Protein AF-A0A9P0Z5Y9-F1 (afdb_monomer)

Secondary structure (DSSP, 8-state):
---------------------PPPPB-TTSSBPPEEE-TTT--EEEE-TTTTSS----EEEHHHHHHHHHHHHHHHTHHHHHHHHHHHHHHHHHHHHHHHHHHHHHHHHHHHHHHHHHHHHHHHHHHHHHHHHHHHHHHHHHHHHSS---EEEEETTEEEEE-----S---HHHHHHHHHHHHHHHHHHTS--

Structure (mmCIF, N/CA/C/O backbone):
data_AF-A0A9P0Z5Y9-F1
#
_entry.id   AF-A0A9P0Z5Y9-F1
#
loop_
_atom_site.group_PDB
_atom_site.id
_atom_site.type_symbol
_atom_site.label_atom_id
_atom_site.label_alt_id
_atom_site.label_comp_id
_atom_site.label_asym_id
_atom_site.label_entity_id
_atom_site.label_seq_id
_atom_site.pdbx_PDB_ins_code
_atom_site.Cartn_x
_atom_site.Cartn_y
_atom_site.Cartn_z
_atom_site.occupancy
_atom_site.B_iso_or_equiv
_atom_site.auth_seq_id
_atom_site.auth_comp_id
_atom_site.auth_asym_id
_atom_site.auth_atom_id
_atom_site.pdbx_PDB_model_num
ATOM 1 N N . MET A 1 1 ? 62.390 -51.305 -7.734 1.00 47.25 1 MET A N 1
ATOM 2 C CA . MET A 1 1 ? 62.515 -49.879 -8.106 1.00 47.25 1 MET A CA 1
ATOM 3 C C . MET A 1 1 ? 61.133 -49.256 -7.977 1.00 47.25 1 MET A C 1
ATOM 5 O O . MET A 1 1 ? 60.241 -49.659 -8.708 1.00 47.25 1 MET A O 1
ATOM 9 N N . ALA A 1 2 ? 60.925 -48.403 -6.973 1.00 42.00 2 ALA A N 1
ATOM 10 C CA . ALA A 1 2 ? 59.633 -47.781 -6.676 1.00 42.00 2 ALA A CA 1
ATOM 11 C C . ALA A 1 2 ? 59.566 -46.397 -7.338 1.00 42.00 2 ALA A C 1
ATOM 13 O O . ALA A 1 2 ? 60.489 -45.602 -7.178 1.00 42.00 2 ALA A O 1
ATOM 14 N N . VAL A 1 3 ? 58.497 -46.127 -8.089 1.00 55.72 3 VAL A N 1
ATOM 15 C CA . VAL A 1 3 ? 58.281 -44.852 -8.788 1.00 55.72 3 VAL A CA 1
ATOM 16 C C . VAL A 1 3 ? 57.301 -44.023 -7.960 1.00 55.72 3 VAL A C 1
ATOM 18 O O . VAL A 1 3 ? 56.123 -44.360 -7.853 1.00 55.72 3 VAL A O 1
ATOM 21 N N . ALA A 1 4 ? 57.802 -42.966 -7.322 1.00 51.97 4 ALA A N 1
ATOM 22 C CA . ALA A 1 4 ? 56.989 -42.019 -6.571 1.00 51.97 4 ALA A CA 1
ATOM 23 C C . ALA A 1 4 ? 56.162 -41.162 -7.543 1.00 51.97 4 ALA A C 1
ATOM 25 O O . ALA A 1 4 ? 56.708 -40.519 -8.437 1.00 51.97 4 ALA A O 1
ATOM 26 N N . SER A 1 5 ? 54.840 -41.170 -7.374 1.00 58.09 5 SER A N 1
ATOM 27 C CA . SER A 1 5 ? 53.910 -40.339 -8.141 1.00 58.09 5 SER A CA 1
ATOM 28 C C . SER A 1 5 ? 53.699 -39.018 -7.406 1.00 58.09 5 SER A C 1
ATOM 30 O O . SER A 1 5 ? 53.025 -38.971 -6.379 1.00 58.09 5 SER A O 1
ATOM 32 N N . SER A 1 6 ? 54.304 -37.949 -7.917 1.00 57.78 6 SER A N 1
ATOM 33 C CA . SER A 1 6 ? 54.168 -36.590 -7.392 1.00 57.78 6 SER A CA 1
ATOM 34 C C . SER A 1 6 ? 52.796 -36.015 -7.750 1.00 57.78 6 SER A C 1
ATOM 36 O O . SER A 1 6 ? 52.545 -35.635 -8.891 1.00 57.78 6 SER A O 1
ATOM 38 N N . SER A 1 7 ? 51.898 -35.937 -6.772 1.00 56.47 7 SER A N 1
ATOM 39 C CA . SER A 1 7 ? 50.619 -35.233 -6.873 1.00 56.47 7 SER A CA 1
ATOM 40 C C . SER A 1 7 ? 50.837 -33.718 -6.800 1.00 56.47 7 SER A C 1
ATOM 42 O O . SER A 1 7 ? 51.002 -33.154 -5.718 1.00 56.47 7 SER A O 1
ATOM 44 N N . THR A 1 8 ? 50.840 -33.052 -7.954 1.00 55.81 8 THR A N 1
ATOM 45 C CA . THR A 1 8 ? 50.832 -31.590 -8.076 1.00 55.81 8 THR A CA 1
ATOM 46 C C . THR A 1 8 ? 49.444 -31.040 -7.740 1.00 55.81 8 THR A C 1
ATOM 48 O O . THR A 1 8 ? 48.508 -31.063 -8.540 1.00 55.81 8 THR A O 1
ATOM 51 N N . SER A 1 9 ? 49.312 -30.532 -6.517 1.00 54.66 9 SER A N 1
ATOM 52 C CA . SER A 1 9 ? 48.189 -29.729 -6.044 1.00 54.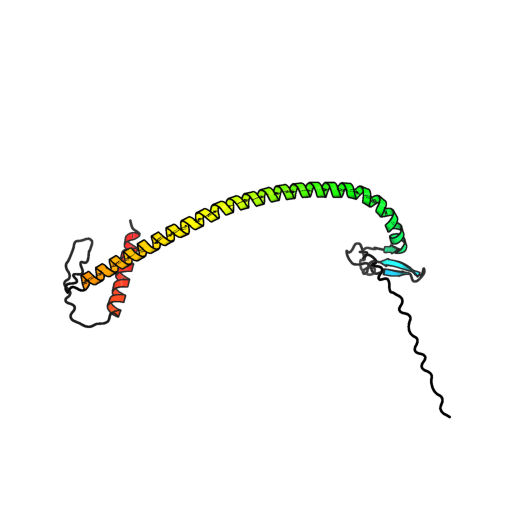66 9 SER A CA 1
ATOM 53 C C . SER A 1 9 ? 48.149 -28.397 -6.798 1.00 54.66 9 SER A C 1
ATOM 55 O O . SER A 1 9 ? 48.864 -27.447 -6.492 1.00 54.66 9 SER A O 1
ATOM 57 N N . SER A 1 10 ? 47.294 -28.318 -7.814 1.00 57.38 10 SER A N 1
ATOM 58 C CA . SER A 1 10 ? 46.979 -27.059 -8.486 1.00 57.38 10 SER A CA 1
ATOM 59 C C . SER A 1 10 ? 46.070 -26.223 -7.583 1.00 57.38 10 SER A C 1
ATOM 61 O O . SER A 1 10 ? 44.848 -26.371 -7.562 1.00 57.38 10 SER A O 1
ATOM 63 N N . THR A 1 11 ? 46.680 -25.325 -6.814 1.00 52.84 11 THR A N 1
ATOM 64 C CA . THR A 1 11 ? 46.017 -24.209 -6.137 1.00 52.84 11 THR A CA 1
ATOM 65 C C . THR A 1 11 ? 45.356 -23.327 -7.196 1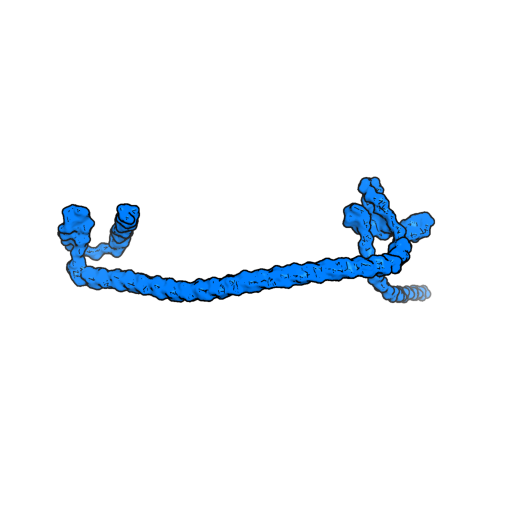.00 52.84 11 THR A C 1
ATOM 67 O O . THR A 1 11 ? 45.976 -22.455 -7.804 1.00 52.84 11 THR A O 1
ATOM 70 N N . ARG A 1 12 ? 44.072 -23.591 -7.469 1.00 56.59 12 ARG A N 1
ATOM 71 C CA . ARG A 1 12 ? 43.207 -22.720 -8.271 1.00 56.59 12 ARG A CA 1
ATOM 72 C C . ARG A 1 12 ? 43.138 -21.365 -7.577 1.00 56.59 12 ARG A C 1
ATOM 74 O O . ARG A 1 12 ? 42.399 -21.195 -6.614 1.00 56.59 12 ARG A O 1
ATOM 81 N N . SER A 1 13 ? 43.935 -20.431 -8.088 1.00 58.84 13 SER A N 1
ATOM 82 C CA . SER A 1 13 ? 43.851 -19.002 -7.813 1.00 58.84 13 SER A CA 1
ATOM 83 C C . SER A 1 13 ? 42.382 -18.579 -7.822 1.00 58.84 13 SER A C 1
ATOM 85 O O . SER A 1 13 ? 41.698 -18.676 -8.848 1.00 58.84 13 SER A O 1
ATOM 87 N N . GLY A 1 14 ? 41.887 -18.211 -6.639 1.00 50.56 14 GLY A N 1
ATOM 88 C CA . GLY A 1 14 ? 40.553 -17.678 -6.437 1.00 50.56 14 GLY A CA 1
ATOM 89 C C . GLY A 1 14 ? 40.443 -16.383 -7.218 1.00 50.56 14 GLY A C 1
ATOM 90 O O . GLY A 1 14 ? 40.904 -15.337 -6.773 1.00 50.56 14 GLY A O 1
ATOM 91 N N . ARG A 1 15 ? 39.851 -16.461 -8.412 1.00 58.94 15 ARG A N 1
ATOM 92 C CA . ARG A 1 15 ? 39.361 -15.273 -9.097 1.00 58.94 15 ARG A CA 1
ATOM 93 C C . ARG A 1 15 ? 38.337 -14.653 -8.160 1.00 58.94 15 ARG A C 1
ATOM 95 O O . ARG A 1 15 ? 37.303 -15.269 -7.915 1.00 58.94 15 ARG A O 1
ATOM 102 N N . ASN A 1 16 ? 38.659 -13.480 -7.622 1.00 46.34 16 ASN A N 1
ATOM 103 C CA . ASN A 1 16 ? 37.693 -12.590 -6.998 1.00 46.34 16 ASN A CA 1
ATOM 104 C C . ASN A 1 16 ? 36.537 -12.432 -7.987 1.00 46.34 16 ASN A C 1
ATOM 106 O O . ASN A 1 16 ? 36.671 -11.760 -9.008 1.00 46.34 16 ASN A O 1
ATOM 110 N N . PHE A 1 17 ? 35.449 -13.157 -7.740 1.00 55.34 17 PHE A N 1
ATOM 111 C CA . PHE A 1 17 ? 34.229 -13.052 -8.515 1.00 55.34 17 PHE A CA 1
ATOM 112 C C . PHE A 1 17 ? 33.575 -11.769 -8.019 1.00 55.34 17 PHE A C 1
ATOM 114 O O . PHE A 1 17 ? 32.833 -11.784 -7.038 1.00 55.34 17 PHE A O 1
ATOM 121 N N . THR A 1 18 ? 33.953 -10.640 -8.619 1.00 51.22 18 THR A N 1
ATOM 122 C CA . THR A 1 18 ? 33.192 -9.403 -8.481 1.00 51.22 18 THR A CA 1
ATOM 123 C C . THR A 1 18 ? 31.778 -9.763 -8.903 1.00 51.22 18 THR A C 1
ATOM 125 O O . THR A 1 18 ? 31.536 -10.173 -10.037 1.00 51.22 18 THR A O 1
ATOM 128 N N . LEU A 1 19 ? 30.878 -9.799 -7.927 1.00 53.78 19 LEU A N 1
ATOM 129 C CA . LEU A 1 19 ? 29.502 -10.224 -8.110 1.00 53.78 19 LEU A CA 1
ATOM 130 C C . LEU A 1 19 ? 28.781 -9.034 -8.739 1.00 53.78 19 LEU A C 1
ATOM 132 O O . LEU A 1 19 ? 28.053 -8.312 -8.064 1.00 53.78 19 LEU A O 1
ATOM 136 N N . ASP A 1 20 ? 29.093 -8.781 -10.010 1.00 59.78 20 ASP A N 1
ATOM 137 C CA . ASP A 1 20 ? 28.487 -7.721 -10.798 1.00 59.78 20 ASP A CA 1
ATOM 138 C C . ASP A 1 20 ? 26.996 -8.033 -10.869 1.00 59.78 20 ASP A C 1
ATOM 140 O O . ASP A 1 20 ? 26.549 -8.997 -11.498 1.00 59.78 20 ASP A O 1
ATOM 144 N N . TYR A 1 21 ? 26.230 -7.272 -10.095 1.00 70.38 21 TYR A N 1
ATOM 145 C CA . TYR A 1 21 ? 24.793 -7.422 -10.007 1.00 70.38 21 TYR A CA 1
ATOM 146 C C . TYR A 1 21 ? 24.191 -6.949 -11.329 1.00 70.38 21 TYR A C 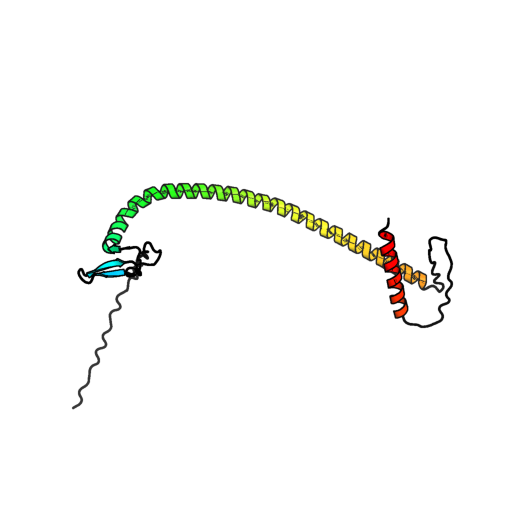1
ATOM 148 O O . TYR A 1 21 ? 23.910 -5.768 -11.517 1.00 70.38 21 TYR A O 1
ATOM 156 N N . GLU A 1 22 ? 24.027 -7.876 -12.271 1.00 75.38 22 GLU A N 1
ATOM 157 C CA . GLU A 1 22 ? 23.367 -7.581 -13.535 1.00 75.38 22 GLU A CA 1
ATOM 158 C C . GLU A 1 22 ? 21.849 -7.476 -13.286 1.00 75.38 22 GLU A C 1
ATOM 160 O O . GLU A 1 22 ? 21.230 -8.432 -12.790 1.00 75.38 22 GLU A O 1
ATOM 165 N N . PRO A 1 23 ? 21.227 -6.314 -13.560 1.00 81.62 23 PRO A N 1
ATOM 166 C CA . PRO A 1 23 ? 19.829 -6.084 -13.230 1.00 81.62 23 PRO A CA 1
ATOM 167 C C . PRO A 1 23 ? 18.922 -7.076 -13.980 1.00 81.62 23 PRO A C 1
ATOM 169 O O . PRO A 1 23 ? 19.139 -7.363 -15.159 1.00 81.62 23 PRO A O 1
ATOM 172 N N . PRO A 1 24 ? 17.881 -7.626 -13.327 1.00 89.62 24 PRO A N 1
ATOM 173 C CA . PRO A 1 24 ? 17.010 -8.609 -13.957 1.00 89.62 24 PRO A CA 1
ATOM 174 C C . PRO A 1 24 ? 16.194 -7.980 -15.095 1.00 89.62 24 PRO A C 1
ATOM 176 O O . PRO A 1 24 ? 15.362 -7.105 -14.867 1.00 89.62 24 PRO A O 1
ATOM 179 N N . VAL A 1 25 ? 16.388 -8.480 -16.316 1.00 93.19 25 VAL A N 1
ATOM 180 C CA . VAL A 1 25 ? 15.600 -8.099 -17.497 1.00 93.19 25 VAL A CA 1
ATOM 181 C C . VAL A 1 25 ? 14.344 -8.972 -17.595 1.00 93.19 25 VAL A C 1
ATOM 183 O O . VAL A 1 25 ? 14.408 -10.200 -17.468 1.00 93.19 25 VAL A O 1
ATOM 186 N N . TYR A 1 26 ? 13.189 -8.354 -17.843 1.00 95.50 26 TYR A N 1
ATOM 187 C CA . TYR A 1 26 ? 11.896 -9.033 -17.973 1.00 95.50 26 TYR A CA 1
ATOM 188 C C . TYR A 1 26 ? 11.366 -8.931 -19.407 1.00 95.50 26 TYR A C 1
ATOM 190 O O . TYR A 1 26 ? 11.507 -7.904 -20.066 1.00 95.50 26 TYR A O 1
ATOM 198 N N . CYS A 1 27 ? 10.744 -10.006 -19.895 1.00 96.25 27 CYS A N 1
ATOM 199 C CA . CYS A 1 27 ? 10.055 -10.007 -21.189 1.00 96.25 27 CYS A CA 1
ATOM 200 C C . CYS A 1 27 ? 8.631 -9.430 -21.078 1.00 96.25 27 CYS A C 1
ATOM 202 O O . CYS A 1 27 ? 8.105 -9.280 -19.977 1.00 96.25 27 CYS A O 1
ATOM 204 N N . PHE A 1 28 ? 7.943 -9.219 -22.208 1.00 94.19 28 PHE A N 1
ATOM 205 C CA . PHE A 1 28 ? 6.554 -8.720 -22.220 1.00 94.19 28 PHE A CA 1
ATOM 206 C C . PHE A 1 28 ? 5.529 -9.658 -21.553 1.00 94.19 28 PHE A C 1
ATOM 208 O O . PHE A 1 28 ? 4.416 -9.243 -21.262 1.00 94.19 28 PHE A O 1
ATOM 215 N N . CYS A 1 29 ? 5.888 -10.916 -21.271 1.00 95.38 29 CYS A N 1
ATOM 216 C CA . CYS A 1 29 ? 5.049 -11.814 -20.469 1.00 95.38 29 CYS A CA 1
ATOM 217 C C . CYS A 1 29 ? 5.168 -11.570 -18.950 1.00 95.38 29 CYS A C 1
ATOM 219 O O . CYS A 1 29 ? 4.578 -12.330 -18.185 1.00 95.38 29 CYS A O 1
ATOM 221 N N . GLY A 1 30 ? 6.006 -10.626 -18.501 1.00 94.44 30 GLY A N 1
ATOM 222 C CA . GLY A 1 30 ? 6.318 -10.405 -17.082 1.00 94.44 30 GLY A CA 1
ATOM 223 C C . GLY A 1 30 ? 7.257 -11.451 -16.465 1.00 94.44 30 GLY A C 1
ATOM 224 O O . GLY A 1 30 ? 7.504 -11.441 -15.264 1.00 94.44 30 GLY A O 1
ATOM 225 N N . LEU A 1 31 ? 7.800 -12.373 -17.267 1.00 94.81 31 LEU A N 1
ATOM 226 C CA . LEU A 1 31 ? 8.749 -13.392 -16.810 1.00 94.81 31 LEU A CA 1
ATOM 227 C C . LEU A 1 31 ? 10.192 -12.911 -16.996 1.00 94.81 31 LEU A C 1
ATOM 229 O O . LEU A 1 31 ? 10.498 -12.255 -17.995 1.00 94.81 31 LEU A O 1
ATOM 233 N N . LYS A 1 32 ? 11.090 -13.300 -16.079 1.00 95.94 32 LYS A N 1
ATOM 234 C CA . LYS A 1 32 ? 12.530 -13.027 -16.201 1.00 95.94 32 LYS A CA 1
ATOM 235 C C . LYS A 1 32 ? 13.071 -13.652 -17.491 1.00 95.94 32 LYS A C 1
ATOM 237 O O . LYS A 1 32 ? 12.896 -14.853 -17.721 1.00 95.94 32 LYS A O 1
ATOM 242 N N . ALA A 1 33 ? 13.709 -12.837 -18.324 1.00 96.94 33 ALA A N 1
ATOM 243 C CA . ALA A 1 33 ? 14.330 -13.280 -19.562 1.00 96.94 33 ALA A CA 1
ATOM 244 C C . ALA A 1 33 ? 15.710 -13.888 -19.243 1.00 96.94 33 ALA A C 1
ATOM 246 O O . ALA A 1 33 ? 16.559 -13.189 -18.687 1.00 96.94 33 ALA A O 1
ATOM 247 N N . PRO A 1 34 ? 15.961 -15.181 -19.524 1.00 94.75 34 PRO A N 1
ATOM 248 C CA . PRO A 1 34 ? 17.295 -15.751 -19.374 1.00 94.75 34 PRO A CA 1
ATOM 249 C C . PRO A 1 34 ? 18.286 -15.129 -20.365 1.00 94.75 34 PRO A C 1
ATOM 251 O O . PRO A 1 34 ? 17.939 -14.866 -21.518 1.00 94.75 34 PRO A O 1
ATOM 254 N N . LEU A 1 35 ? 19.530 -14.964 -19.913 1.00 94.88 35 LEU A N 1
ATOM 255 C CA . LEU A 1 35 ? 20.668 -14.633 -20.764 1.00 94.88 35 LEU A CA 1
ATOM 256 C C . LEU A 1 35 ? 21.085 -15.888 -21.541 1.00 94.88 35 LEU A C 1
ATOM 258 O O . LEU A 1 35 ? 21.375 -16.934 -20.959 1.00 94.88 35 LEU A O 1
ATOM 262 N N . CYS A 1 36 ? 21.077 -15.802 -22.861 1.00 94.56 36 CYS A N 1
ATOM 263 C CA . CYS A 1 36 ? 21.443 -16.866 -23.786 1.00 94.56 36 CYS A CA 1
ATOM 264 C C . CYS A 1 36 ? 22.617 -16.417 -24.660 1.00 94.56 36 CYS A C 1
ATOM 266 O O . CYS A 1 36 ? 22.835 -15.226 -24.859 1.00 94.56 36 CYS A O 1
ATOM 268 N N . ILE A 1 37 ? 23.377 -17.375 -25.190 1.00 95.88 37 ILE A N 1
ATOM 269 C CA . ILE A 1 37 ? 24.510 -17.115 -26.085 1.00 95.88 37 ILE A CA 1
ATOM 270 C C . ILE A 1 37 ? 24.149 -17.638 -27.475 1.00 95.88 37 ILE A C 1
ATOM 272 O O . ILE A 1 37 ? 23.737 -18.793 -27.624 1.00 95.88 37 ILE A O 1
ATOM 276 N N . SER A 1 38 ? 24.273 -16.786 -28.491 1.00 95.69 38 SER A N 1
ATOM 277 C CA . SER A 1 38 ? 24.038 -17.156 -29.888 1.00 95.69 38 SER A CA 1
ATOM 278 C C . SER A 1 38 ? 25.072 -18.181 -30.348 1.00 95.69 38 SER A C 1
ATOM 280 O O . SER A 1 38 ? 26.271 -17.981 -30.175 1.00 95.69 38 SER A O 1
ATOM 282 N N . ARG A 1 39 ? 24.619 -19.269 -30.984 1.00 95.56 39 ARG A N 1
ATOM 283 C CA . ARG A 1 39 ? 25.524 -20.302 -31.520 1.00 95.56 39 ARG A CA 1
ATOM 284 C C . ARG A 1 39 ? 26.355 -19.816 -32.706 1.00 95.56 39 ARG A C 1
ATOM 286 O O . ARG A 1 39 ? 27.435 -20.346 -32.919 1.00 95.56 39 ARG A O 1
ATOM 293 N N . GLN A 1 40 ? 25.837 -18.866 -33.485 1.00 95.69 40 GLN A N 1
ATOM 294 C CA . GLN A 1 40 ? 26.504 -18.392 -34.701 1.00 95.69 40 GLN A CA 1
ATOM 295 C C . GLN A 1 40 ? 27.486 -17.257 -34.413 1.00 95.69 40 GLN A C 1
ATOM 297 O O . GLN A 1 40 ? 28.583 -17.255 -34.954 1.00 95.69 40 GLN A O 1
ATOM 302 N N . SER A 1 41 ? 27.100 -16.305 -33.559 1.00 95.31 41 SER A N 1
ATOM 303 C CA . SER A 1 41 ? 27.904 -15.105 -33.300 1.00 95.31 41 SER A CA 1
ATOM 304 C C . SER A 1 41 ? 28.655 -15.131 -31.969 1.00 95.31 41 SER A C 1
ATOM 306 O O . SER A 1 41 ? 29.528 -14.301 -31.754 1.00 95.31 41 SER A O 1
ATOM 308 N N . GLY A 1 42 ? 28.300 -16.027 -31.039 1.00 95.94 42 GLY A N 1
ATOM 309 C CA . GLY A 1 42 ? 28.816 -15.998 -29.665 1.00 95.94 42 GLY A CA 1
ATOM 310 C C . GLY A 1 42 ? 28.312 -14.813 -28.829 1.00 95.94 42 GLY A C 1
ATOM 311 O O . GLY A 1 42 ? 28.647 -14.706 -27.652 1.00 95.94 42 GLY A O 1
ATOM 312 N N . SER A 1 43 ? 27.487 -13.935 -29.403 1.00 95.75 43 SER A N 1
ATOM 313 C CA . SER A 1 43 ? 26.941 -12.759 -28.723 1.00 95.75 43 SER A CA 1
ATOM 314 C C . SER A 1 43 ? 25.873 -13.157 -27.705 1.00 95.75 43 SER A C 1
ATOM 316 O O . SER A 1 43 ? 25.092 -14.093 -27.927 1.00 95.75 43 SER A O 1
ATOM 318 N N . LYS A 1 44 ? 25.821 -12.428 -26.590 1.00 95.62 44 LYS A N 1
ATOM 319 C CA . LYS A 1 44 ? 24.848 -12.644 -25.517 1.00 95.62 44 LYS A CA 1
ATOM 320 C C . LYS A 1 44 ? 23.540 -11.903 -25.817 1.00 95.62 44 LYS A C 1
ATOM 322 O O . LYS A 1 44 ? 23.551 -10.757 -26.260 1.00 95.62 44 LYS A O 1
ATOM 327 N N . PHE A 1 45 ? 22.402 -12.537 -25.557 1.00 96.25 45 PHE A N 1
ATOM 328 C CA . PHE A 1 45 ? 21.078 -11.944 -25.747 1.00 96.25 45 PHE A CA 1
ATOM 329 C C . PHE A 1 45 ? 20.087 -12.404 -24.676 1.00 96.25 45 PHE A C 1
ATOM 331 O O . PHE A 1 45 ? 20.200 -13.498 -24.128 1.00 96.25 45 PHE A O 1
ATOM 338 N N . TYR A 1 46 ? 19.081 -11.581 -24.411 1.00 96.38 46 TYR A N 1
ATOM 339 C CA . TYR A 1 46 ? 17.941 -11.888 -23.559 1.00 96.38 46 TYR A CA 1
ATOM 340 C C . TYR A 1 46 ? 16.769 -12.347 -24.423 1.00 96.38 46 TYR A C 1
ATOM 342 O O . TYR A 1 46 ? 16.357 -11.640 -25.345 1.00 96.38 46 TYR A O 1
ATOM 350 N N . GLY A 1 47 ? 16.220 -13.529 -24.132 1.00 96.12 47 GLY A N 1
ATOM 351 C CA . GLY A 1 47 ? 15.098 -14.101 -24.883 1.00 96.12 47 GLY A CA 1
ATOM 352 C C . GLY A 1 47 ? 13.946 -14.542 -23.985 1.00 96.12 47 GLY A C 1
ATOM 353 O O . GLY A 1 47 ? 14.150 -14.946 -22.842 1.00 96.12 47 GLY A O 1
ATOM 354 N N . CYS A 1 48 ? 12.710 -14.494 -24.487 1.00 97.12 48 CYS A N 1
ATOM 355 C CA . CYS A 1 48 ? 11.560 -15.016 -23.743 1.00 97.12 48 CYS A CA 1
ATOM 356 C C . CYS A 1 48 ? 11.668 -16.539 -23.516 1.00 97.12 48 CYS A C 1
ATOM 358 O O . CYS A 1 48 ? 11.845 -17.312 -24.459 1.00 97.12 48 CYS A O 1
ATOM 360 N N . LYS A 1 49 ? 11.443 -17.003 -22.276 1.00 95.00 49 LYS A N 1
ATOM 361 C CA . LYS A 1 49 ? 11.425 -18.443 -21.937 1.00 95.00 49 LYS A CA 1
ATOM 362 C C . LYS A 1 49 ? 10.368 -19.237 -22.726 1.00 95.00 49 LYS A C 1
ATOM 364 O O . LYS A 1 49 ? 10.569 -20.417 -22.993 1.00 95.00 49 LYS A O 1
ATOM 369 N N . LYS A 1 50 ? 9.255 -18.600 -23.111 1.00 95.31 50 LYS A N 1
ATOM 370 C CA . LYS A 1 50 ? 8.132 -19.220 -23.841 1.00 95.31 50 LYS A CA 1
ATOM 371 C C . LYS A 1 50 ? 8.229 -19.086 -25.370 1.00 95.31 50 LYS A C 1
ATOM 373 O O . LYS A 1 50 ? 7.217 -19.201 -26.045 1.00 95.31 50 LYS A O 1
ATOM 378 N N . TRP A 1 51 ? 9.412 -18.868 -25.949 1.00 93.00 51 TRP A N 1
ATOM 379 C CA . TRP A 1 51 ? 9.552 -18.601 -27.392 1.00 93.00 51 TRP A CA 1
ATOM 380 C C . TRP A 1 51 ? 8.959 -19.677 -28.328 1.00 93.00 51 TRP A C 1
ATOM 382 O O . TRP A 1 51 ? 8.557 -19.342 -29.435 1.00 93.00 51 TRP A O 1
ATOM 392 N N . LYS A 1 52 ? 8.868 -20.947 -27.897 1.00 92.00 52 LYS A N 1
ATOM 393 C CA . LYS A 1 52 ? 8.358 -22.060 -28.726 1.00 92.00 52 LYS A CA 1
ATOM 394 C C . LYS A 1 52 ? 6.832 -22.146 -28.831 1.00 92.00 52 LYS A C 1
ATOM 396 O O . LYS A 1 52 ? 6.334 -22.670 -29.816 1.00 92.00 52 LYS A O 1
ATOM 401 N N . VAL A 1 53 ? 6.100 -21.711 -27.804 1.00 89.44 53 VAL A N 1
ATOM 402 C CA . VAL A 1 53 ? 4.645 -21.920 -27.694 1.00 89.44 53 VAL A CA 1
ATOM 403 C C . VAL A 1 53 ? 4.019 -20.610 -27.225 1.00 89.44 53 VAL A C 1
ATOM 405 O O . VAL A 1 53 ? 4.016 -20.322 -26.030 1.00 89.44 53 VAL A O 1
ATOM 408 N N . HIS A 1 54 ? 3.547 -19.795 -28.175 1.00 90.50 54 HIS A N 1
ATOM 409 C CA . HIS A 1 54 ? 2.958 -18.468 -27.930 1.00 90.50 54 HIS A CA 1
ATOM 410 C C . HIS A 1 54 ? 3.840 -17.513 -27.102 1.00 90.50 54 HIS A C 1
ATOM 412 O O . HIS A 1 54 ? 3.376 -16.841 -26.180 1.00 90.50 54 HIS A O 1
ATOM 418 N N . GLY A 1 55 ? 5.138 -17.451 -27.403 1.00 90.50 55 GLY A N 1
ATOM 419 C CA . GLY A 1 55 ? 6.022 -16.468 -26.779 1.00 90.50 55 GLY A CA 1
ATOM 420 C C . GLY A 1 55 ? 5.669 -15.040 -27.198 1.00 90.50 55 GLY A C 1
ATOM 421 O O . GLY A 1 55 ? 5.206 -14.812 -28.309 1.00 90.50 55 GLY A O 1
ATOM 422 N N . CYS A 1 56 ? 5.960 -14.056 -26.347 1.00 94.94 56 CYS A N 1
ATOM 423 C CA . CYS A 1 56 ? 5.751 -12.637 -26.669 1.00 94.94 56 CYS A CA 1
ATOM 424 C C . CYS A 1 56 ? 6.745 -12.052 -27.690 1.00 94.94 56 CYS A C 1
ATOM 426 O O . CYS A 1 56 ? 6.802 -10.839 -27.854 1.00 94.94 56 CYS A O 1
ATOM 428 N N . GLY A 1 57 ? 7.594 -12.878 -28.310 1.00 94.88 57 GLY A N 1
ATOM 429 C CA . GLY A 1 57 ? 8.606 -12.423 -29.269 1.00 94.88 57 GLY A CA 1
ATOM 430 C C . GLY A 1 57 ? 9.720 -11.548 -28.682 1.00 94.88 57 GLY A C 1
ATOM 431 O O . GLY A 1 57 ? 10.520 -11.014 -29.439 1.00 94.88 57 GLY A O 1
ATOM 432 N N . TYR A 1 58 ? 9.802 -11.393 -27.355 1.00 95.88 58 TYR A N 1
ATOM 433 C CA . TYR A 1 58 ? 10.827 -10.556 -26.731 1.00 95.88 58 TYR A CA 1
ATOM 434 C C . TYR A 1 58 ? 12.239 -11.084 -27.011 1.00 95.88 58 TYR A C 1
ATOM 436 O O . TYR A 1 58 ? 12.568 -12.224 -26.652 1.00 95.88 58 TYR A O 1
ATOM 444 N N . PHE A 1 59 ? 13.060 -10.214 -27.596 1.00 95.69 59 PHE A N 1
ATOM 445 C CA . PHE A 1 59 ? 14.461 -10.438 -27.915 1.00 95.69 59 PHE A CA 1
ATOM 446 C C . PHE A 1 59 ? 15.231 -9.119 -27.780 1.00 95.69 59 PHE A C 1
ATOM 448 O O . PHE A 1 59 ? 14.827 -8.106 -28.352 1.00 95.69 59 PHE A O 1
ATOM 455 N N . ALA A 1 60 ? 16.340 -9.129 -27.041 1.00 94.50 60 ALA A N 1
ATOM 456 C CA . ALA A 1 60 ? 17.224 -7.975 -26.911 1.00 94.50 60 ALA A CA 1
ATOM 457 C C . ALA A 1 60 ? 18.689 -8.410 -26.779 1.00 94.50 60 ALA A C 1
ATOM 459 O O . ALA A 1 60 ? 19.003 -9.312 -26.006 1.00 94.50 60 ALA A O 1
ATOM 460 N N . TRP A 1 61 ? 19.598 -7.759 -27.503 1.00 95.56 61 TRP A N 1
ATOM 461 C CA . TRP A 1 61 ? 21.038 -8.002 -27.377 1.00 95.56 61 TRP A CA 1
ATOM 462 C C . TRP A 1 61 ? 21.569 -7.442 -26.053 1.00 95.56 61 TRP A C 1
ATOM 464 O O . TRP A 1 61 ? 21.235 -6.309 -25.701 1.00 95.56 61 TRP A O 1
ATOM 474 N N . ALA A 1 62 ? 22.405 -8.201 -25.338 1.00 92.75 62 ALA A N 1
ATOM 475 C CA . ALA A 1 62 ? 22.967 -7.758 -24.058 1.00 92.75 62 ALA A CA 1
ATOM 476 C C . ALA A 1 62 ? 23.826 -6.490 -24.231 1.00 92.75 62 ALA A C 1
ATOM 478 O O . ALA A 1 62 ? 23.651 -5.522 -23.496 1.00 92.75 62 ALA A O 1
ATOM 479 N N . ASP A 1 63 ? 24.625 -6.437 -25.298 1.00 90.69 63 ASP A N 1
ATOM 480 C CA . ASP A 1 63 ? 25.527 -5.318 -25.618 1.00 90.69 63 ASP A CA 1
ATOM 481 C C . ASP A 1 63 ? 24.770 -3.989 -25.865 1.00 90.69 63 ASP A C 1
ATOM 483 O O . ASP A 1 63 ? 25.270 -2.888 -25.619 1.00 90.69 63 ASP A O 1
ATOM 487 N N . SER A 1 64 ? 23.512 -4.075 -26.316 1.00 82.50 64 SER A N 1
ATOM 488 C CA . SER A 1 64 ? 22.656 -2.898 -26.527 1.00 82.50 64 SER A CA 1
ATOM 489 C C . SER A 1 64 ? 22.130 -2.288 -25.223 1.00 82.50 64 SER A C 1
ATOM 491 O O . SER A 1 64 ? 21.730 -1.126 -25.202 1.00 82.50 64 SER A O 1
ATOM 493 N N . MET A 1 65 ? 22.117 -3.059 -24.132 1.00 77.69 65 MET A N 1
ATOM 494 C CA . MET A 1 65 ? 21.658 -2.584 -22.825 1.00 77.69 65 MET A CA 1
ATOM 495 C C . MET A 1 65 ? 22.762 -1.828 -22.088 1.00 77.69 65 MET A C 1
ATOM 497 O O . MET A 1 65 ? 22.482 -0.813 -21.455 1.00 77.69 65 MET A O 1
ATOM 501 N N . GLU A 1 66 ? 24.013 -2.261 -22.236 1.00 76.25 66 GLU A N 1
ATOM 502 C CA . GLU A 1 66 ? 25.172 -1.603 -21.626 1.00 76.25 66 GLU A CA 1
ATOM 503 C C . GLU A 1 66 ? 25.399 -0.201 -22.217 1.00 76.25 66 GLU A C 1
ATOM 505 O O . GLU A 1 66 ? 25.603 0.773 -21.495 1.00 76.25 66 GLU A O 1
ATOM 510 N N . SER A 1 67 ? 25.213 -0.063 -23.531 1.00 68.50 67 SER A N 1
ATOM 511 C CA . SER A 1 67 ? 25.283 1.225 -24.235 1.00 68.50 67 SER A CA 1
ATOM 512 C C . SER A 1 67 ? 24.092 2.152 -23.939 1.00 68.50 67 SER A C 1
ATOM 514 O O . SER A 1 67 ? 24.259 3.370 -23.852 1.00 68.50 67 SER A O 1
ATOM 516 N N . ARG A 1 68 ? 22.889 1.604 -23.714 1.00 61.84 68 ARG A N 1
ATOM 517 C CA . ARG A 1 68 ? 21.706 2.391 -23.305 1.00 61.84 68 ARG A CA 1
ATOM 518 C C . ARG A 1 68 ? 21.758 2.859 -21.854 1.00 61.84 68 ARG A C 1
ATOM 520 O O . ARG A 1 68 ? 21.141 3.876 -21.543 1.00 61.84 68 ARG A O 1
ATOM 527 N N . GLY A 1 69 ? 22.489 2.162 -20.984 1.00 59.69 69 GLY A N 1
ATOM 528 C CA . GLY A 1 69 ? 22.657 2.552 -19.583 1.00 59.69 69 GLY A CA 1
ATOM 529 C C . GLY A 1 69 ? 23.266 3.946 -19.424 1.00 59.69 69 GLY A C 1
ATOM 530 O O . GLY A 1 69 ? 22.856 4.689 -18.542 1.00 59.69 69 GLY A O 1
ATOM 531 N N . VAL A 1 70 ? 24.167 4.348 -20.323 1.00 59.69 70 VAL A N 1
ATOM 532 C CA . VAL A 1 70 ? 24.817 5.668 -20.262 1.00 59.69 70 VAL A CA 1
ATOM 533 C C . VAL A 1 70 ? 23.960 6.762 -20.914 1.00 59.69 70 VAL A C 1
ATOM 535 O O . VAL A 1 70 ? 23.902 7.879 -20.411 1.00 59.69 70 VAL A O 1
ATOM 538 N N . ALA A 1 71 ? 23.232 6.445 -21.990 1.00 57.62 71 ALA A N 1
ATOM 539 C CA . ALA A 1 71 ? 22.378 7.415 -22.682 1.00 57.62 71 ALA A CA 1
ATOM 540 C C . ALA A 1 71 ? 21.061 7.717 -21.936 1.00 57.62 71 ALA A C 1
ATOM 542 O O . ALA A 1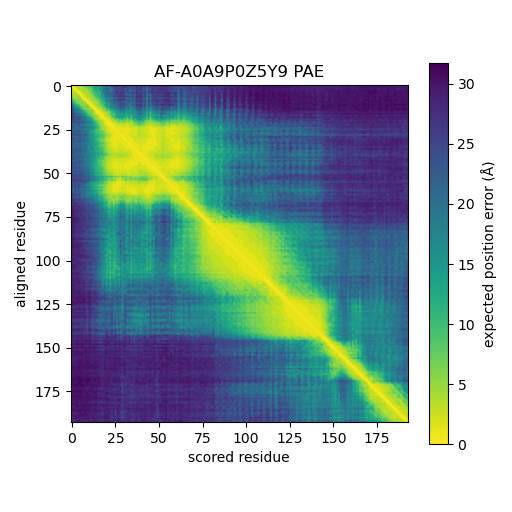 71 ? 20.567 8.842 -21.988 1.00 57.62 71 ALA A O 1
ATOM 543 N N . ASN A 1 72 ? 20.502 6.749 -21.202 1.00 55.75 72 ASN A N 1
ATOM 544 C CA . ASN A 1 72 ? 19.248 6.943 -20.465 1.00 55.75 72 ASN A CA 1
ATOM 545 C C . ASN A 1 72 ? 19.412 7.736 -19.158 1.00 55.75 72 ASN A C 1
ATOM 547 O O . ASN A 1 72 ? 18.434 8.308 -18.685 1.00 55.75 72 ASN A O 1
ATOM 551 N N . VAL A 1 73 ? 20.620 7.826 -18.586 1.00 59.22 73 VAL A N 1
ATOM 552 C CA . VAL A 1 73 ? 20.862 8.635 -17.374 1.00 59.22 73 VAL A CA 1
ATOM 553 C C . VAL A 1 73 ? 20.666 10.128 -17.653 1.00 59.22 73 VAL A C 1
ATOM 555 O O . VAL A 1 73 ? 20.157 10.842 -16.795 1.00 59.22 73 VAL A O 1
ATOM 558 N N . ALA A 1 74 ? 20.969 10.593 -18.868 1.00 58.53 74 ALA A N 1
ATOM 559 C CA . ALA A 1 74 ? 20.703 11.977 -19.258 1.00 58.53 74 ALA A CA 1
ATOM 560 C C . ALA A 1 74 ? 19.194 12.273 -19.380 1.00 58.53 74 ALA A C 1
ATOM 562 O O . ALA A 1 74 ? 18.747 13.330 -18.950 1.00 58.53 74 ALA A O 1
ATOM 563 N N . GLY A 1 75 ? 18.395 11.324 -19.888 1.00 56.22 75 GLY A N 1
ATOM 564 C CA . GLY A 1 75 ? 16.938 11.484 -20.024 1.00 56.22 75 GLY A CA 1
ATOM 565 C C . GLY A 1 75 ? 16.144 11.261 -18.729 1.00 56.22 75 GLY A C 1
ATOM 566 O O . GLY A 1 75 ? 15.033 11.760 -18.587 1.00 56.22 75 GLY A O 1
ATOM 567 N N . MET A 1 76 ? 16.697 10.537 -17.751 1.00 61.28 76 MET A N 1
ATOM 568 C CA . MET A 1 76 ? 16.061 10.373 -16.435 1.00 61.28 76 MET A CA 1
ATOM 569 C C . MET A 1 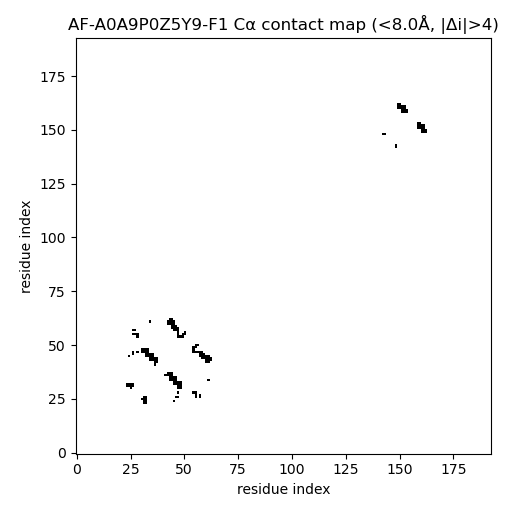76 ? 16.131 11.637 -15.570 1.00 61.28 76 MET A C 1
ATOM 571 O O . MET A 1 76 ? 15.381 11.731 -14.601 1.00 61.28 76 MET A O 1
ATOM 575 N N . ASN A 1 77 ? 16.989 12.600 -15.919 1.00 62.34 77 ASN A N 1
ATOM 576 C CA . ASN A 1 77 ? 17.137 13.836 -15.157 1.00 62.34 77 ASN A CA 1
ATOM 577 C C . ASN A 1 77 ? 15.949 14.793 -15.369 1.00 62.34 77 ASN A C 1
ATOM 579 O O . ASN A 1 77 ? 15.517 15.430 -14.420 1.00 62.34 77 ASN A O 1
ATOM 583 N N . GLU A 1 78 ? 15.344 14.817 -16.563 1.00 67.00 78 GLU A N 1
ATOM 584 C CA . GLU A 1 78 ? 14.138 15.627 -16.830 1.00 67.00 78 GLU A CA 1
ATOM 585 C C . GLU A 1 78 ? 12.903 15.074 -16.096 1.00 67.00 78 GLU A C 1
ATOM 587 O O . GLU A 1 78 ? 12.071 15.823 -15.595 1.00 67.00 78 GLU A O 1
ATOM 592 N N . ASN A 1 79 ? 12.825 13.751 -15.926 1.00 77.50 79 ASN A N 1
ATOM 593 C CA . ASN A 1 79 ? 11.745 13.112 -15.167 1.00 77.50 79 ASN A CA 1
ATOM 594 C C . ASN A 1 79 ? 11.920 13.235 -13.642 1.00 77.50 79 ASN A C 1
ATOM 596 O O . ASN A 1 79 ? 10.984 12.946 -12.892 1.00 77.50 79 ASN A O 1
ATOM 600 N N . ALA A 1 80 ? 13.112 13.610 -13.165 1.00 81.50 80 ALA A N 1
ATOM 601 C CA . ALA A 1 80 ? 13.371 13.778 -11.739 1.00 81.50 80 ALA A CA 1
ATOM 602 C C . ALA A 1 80 ? 12.649 15.014 -11.184 1.00 81.50 80 ALA A C 1
ATOM 604 O O . ALA A 1 80 ? 12.126 14.956 -10.069 1.00 81.50 80 ALA A O 1
ATOM 605 N N . ASP A 1 81 ? 12.546 16.082 -11.978 1.00 84.94 81 ASP A N 1
ATOM 606 C CA . ASP A 1 81 ? 11.841 17.308 -11.598 1.00 84.94 81 ASP A CA 1
ATOM 607 C C . ASP A 1 81 ? 10.323 17.076 -11.502 1.00 84.94 81 ASP A C 1
ATOM 609 O O . ASP A 1 81 ? 9.699 17.439 -10.499 1.00 84.94 81 ASP A O 1
ATOM 613 N N . ASP A 1 82 ? 9.738 16.368 -12.473 1.00 85.56 82 ASP A N 1
ATOM 614 C CA . ASP A 1 82 ? 8.322 15.975 -12.450 1.00 85.56 82 ASP A CA 1
ATOM 615 C C . ASP A 1 82 ? 8.001 15.043 -11.273 1.00 85.56 82 ASP A C 1
ATOM 617 O O . ASP A 1 82 ? 6.973 15.186 -10.595 1.00 85.56 82 ASP A O 1
ATOM 621 N N . LEU A 1 83 ? 8.899 14.095 -10.983 1.00 88.19 83 LEU A N 1
ATOM 622 C CA . LEU A 1 83 ? 8.753 13.215 -9.830 1.00 88.19 83 LEU A CA 1
ATOM 623 C C . LEU A 1 83 ? 8.842 14.006 -8.522 1.00 88.19 83 LEU A C 1
ATOM 625 O O . LEU A 1 83 ? 8.042 13.768 -7.615 1.00 88.19 83 LEU A O 1
ATOM 629 N N . MET A 1 84 ? 9.768 14.961 -8.425 1.00 90.31 84 MET A N 1
ATOM 630 C CA . MET A 1 84 ? 9.910 15.804 -7.242 1.00 90.31 84 MET A CA 1
ATOM 631 C C . MET A 1 84 ? 8.666 16.671 -7.023 1.00 90.31 84 MET A C 1
ATOM 633 O O . MET A 1 84 ? 8.177 16.754 -5.896 1.00 90.31 84 MET A O 1
ATOM 637 N N . PHE A 1 85 ? 8.077 17.215 -8.091 1.00 92.06 85 PHE A N 1
ATOM 638 C CA . PHE A 1 85 ? 6.808 17.939 -8.019 1.00 92.06 85 PHE A CA 1
ATOM 639 C C . PHE A 1 85 ? 5.664 17.059 -7.489 1.00 92.06 85 PHE A C 1
ATOM 641 O O . PHE A 1 85 ? 4.910 17.471 -6.598 1.00 92.06 85 PHE A O 1
ATOM 648 N N . MET A 1 86 ? 5.551 15.818 -7.975 1.00 90.31 86 MET A N 1
ATOM 649 C CA . MET A 1 86 ? 4.560 14.872 -7.452 1.00 90.31 86 MET A CA 1
ATOM 650 C C . MET A 1 86 ? 4.807 14.525 -5.982 1.00 90.31 86 MET A C 1
ATOM 652 O O . MET A 1 86 ? 3.857 14.493 -5.197 1.00 90.31 86 MET A O 1
ATOM 656 N N . VAL A 1 87 ? 6.063 14.311 -5.587 1.00 94.94 87 VAL A N 1
ATOM 657 C CA . VAL A 1 87 ? 6.430 14.036 -4.190 1.00 94.94 87 VAL A CA 1
ATOM 658 C C . VAL A 1 87 ? 6.054 15.211 -3.284 1.00 94.94 87 VAL A C 1
ATOM 660 O O . VAL A 1 87 ? 5.467 14.983 -2.224 1.00 94.94 87 VAL A O 1
ATOM 663 N N . SER A 1 88 ? 6.294 16.457 -3.703 1.00 96.31 88 SER A N 1
ATOM 664 C CA . SER A 1 88 ? 5.874 17.648 -2.951 1.00 96.31 88 SER A CA 1
ATOM 665 C C . SER A 1 88 ? 4.357 17.704 -2.765 1.00 96.31 88 SER A C 1
ATOM 667 O O . SER A 1 88 ? 3.879 17.914 -1.648 1.00 96.31 88 SER A O 1
ATOM 669 N N . ARG A 1 89 ? 3.591 17.435 -3.829 1.00 95.31 89 ARG A N 1
ATOM 670 C CA . ARG A 1 89 ? 2.122 17.422 -3.773 1.00 95.31 89 ARG A CA 1
ATOM 671 C C . ARG A 1 89 ? 1.584 16.328 -2.847 1.00 95.31 89 ARG A C 1
ATOM 673 O O . ARG A 1 89 ? 0.644 16.561 -2.089 1.00 95.31 89 ARG A O 1
ATOM 680 N N . VAL A 1 90 ? 2.187 15.140 -2.875 1.00 95.81 90 VAL A N 1
ATOM 681 C CA . VAL A 1 90 ? 1.831 14.043 -1.961 1.00 95.81 90 VAL A CA 1
ATOM 682 C C . VAL A 1 90 ? 2.194 14.394 -0.513 1.00 95.81 90 VAL A C 1
ATOM 684 O O . VAL A 1 90 ? 1.416 14.109 0.400 1.00 95.81 90 VAL A O 1
ATOM 687 N N . GLY A 1 91 ? 3.328 15.063 -0.287 1.00 95.75 91 GLY A N 1
ATOM 688 C CA . GLY A 1 91 ? 3.740 15.542 1.036 1.00 95.75 91 GLY A CA 1
ATOM 689 C C . GLY A 1 91 ? 2.756 16.544 1.652 1.00 95.75 91 GLY A C 1
ATOM 690 O O . GLY A 1 91 ? 2.447 16.465 2.846 1.00 95.75 91 GLY A O 1
ATOM 691 N N . GLU A 1 92 ? 2.200 17.442 0.839 1.00 97.44 92 GLU A N 1
ATOM 692 C CA . GLU A 1 92 ? 1.158 18.381 1.268 1.00 97.44 92 GLU A CA 1
ATOM 693 C C . GLU A 1 92 ? -0.134 17.650 1.670 1.00 97.44 92 GLU A C 1
ATOM 695 O O . GLU A 1 92 ? -0.688 17.897 2.746 1.00 97.44 92 GLU A O 1
ATOM 700 N N . GLN A 1 93 ? -0.570 16.675 0.865 1.00 96.50 93 GLN A N 1
ATOM 701 C CA . GLN A 1 93 ? -1.745 15.854 1.179 1.00 96.50 93 GLN A CA 1
ATOM 702 C C . GLN A 1 93 ? -1.571 15.059 2.479 1.00 96.50 93 GLN A C 1
ATOM 704 O O . GLN A 1 93 ? -2.493 15.008 3.296 1.00 96.50 93 GLN A O 1
ATOM 709 N N . LEU A 1 94 ? -0.388 14.481 2.702 1.00 95.25 94 LEU A N 1
ATOM 710 C CA . LEU A 1 94 ? -0.046 13.784 3.945 1.00 95.25 94 LEU A CA 1
ATOM 711 C C . LEU A 1 94 ? -0.130 14.713 5.159 1.00 95.25 94 LEU A C 1
ATOM 713 O O . LEU A 1 94 ? -0.708 14.338 6.180 1.00 95.25 94 LEU A O 1
ATOM 717 N N . SER A 1 9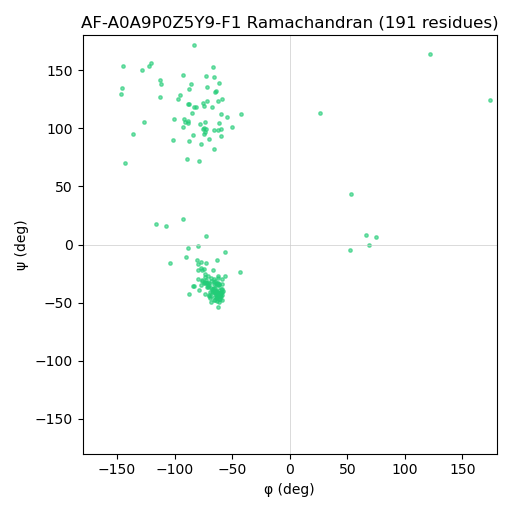5 ? 0.378 15.939 5.031 1.00 97.38 95 SER A N 1
ATOM 718 C CA . SER A 1 95 ? 0.344 16.940 6.103 1.00 97.38 95 SER A CA 1
ATOM 719 C C . SER A 1 95 ? -1.091 17.352 6.452 1.00 97.38 95 SER A C 1
ATOM 721 O O . SER A 1 95 ? -1.449 17.430 7.633 1.00 97.38 95 SER A O 1
ATOM 723 N N . ALA A 1 96 ? -1.948 17.536 5.442 1.00 97.19 96 ALA A N 1
ATOM 724 C CA . ALA A 1 96 ? -3.368 17.823 5.637 1.00 97.19 96 ALA A CA 1
ATOM 725 C C . ALA A 1 96 ? -4.100 16.662 6.336 1.00 97.19 96 ALA A C 1
ATOM 727 O O . ALA A 1 96 ? -4.837 16.881 7.305 1.00 97.19 96 ALA A O 1
ATOM 728 N N . LEU A 1 97 ? -3.854 15.419 5.904 1.00 96.56 97 LEU A N 1
ATOM 729 C CA . LEU A 1 97 ? -4.448 14.228 6.518 1.00 96.56 97 LEU A CA 1
ATOM 730 C C . LEU A 1 97 ? -4.002 14.062 7.976 1.00 96.56 97 LEU A C 1
ATOM 732 O O . LEU A 1 97 ? -4.807 13.757 8.857 1.00 96.56 97 LEU A O 1
ATOM 736 N N . GLN A 1 98 ? -2.722 14.304 8.251 1.00 96.88 98 GLN A N 1
ATOM 737 C CA . GLN A 1 98 ? -2.168 14.221 9.598 1.00 96.88 98 GLN A CA 1
ATOM 738 C C . GLN A 1 98 ? -2.787 15.272 10.531 1.00 96.88 98 GLN A C 1
ATOM 740 O O . GLN A 1 98 ? -3.032 14.988 11.708 1.00 96.88 98 GLN A O 1
ATOM 745 N N . GLY A 1 99 ? -3.130 16.452 10.004 1.00 96.19 99 GLY A N 1
ATOM 746 C CA . GLY A 1 99 ? -3.949 17.445 10.699 1.00 96.19 99 GLY A CA 1
ATOM 747 C C . GLY A 1 99 ? -5.327 16.904 11.097 1.00 96.19 99 GLY A C 1
ATOM 748 O O . GLY A 1 99 ? -5.714 17.015 12.264 1.00 96.19 99 GLY A O 1
ATOM 749 N N . GLN A 1 100 ? -6.035 16.250 10.170 1.00 97.00 100 GLN A N 1
ATOM 750 C CA . GLN A 1 100 ? -7.351 15.652 10.439 1.00 97.00 100 GLN A CA 1
ATOM 751 C C . GLN A 1 100 ? -7.280 14.538 11.492 1.00 97.00 100 GLN A C 1
ATOM 753 O O . GLN A 1 100 ? -8.062 14.538 12.445 1.00 97.00 100 GLN A O 1
ATOM 758 N N . VAL A 1 101 ? -6.301 13.634 11.381 1.00 97.38 101 VAL A N 1
ATOM 759 C CA . VAL A 1 101 ? -6.091 12.545 12.352 1.00 97.38 101 VAL A CA 1
ATOM 760 C C . VAL A 1 101 ? -5.816 13.101 13.751 1.00 97.38 101 VAL A C 1
ATOM 762 O O . VAL A 1 101 ? -6.383 12.621 14.737 1.00 97.38 101 VAL A O 1
ATOM 765 N N . ASN A 1 102 ? -4.993 14.147 13.854 1.00 96.69 102 ASN A N 1
ATOM 766 C CA . ASN A 1 102 ? -4.736 14.815 15.127 1.00 96.69 102 ASN A CA 1
ATOM 767 C C . ASN A 1 102 ? -5.988 15.509 15.686 1.00 96.69 102 ASN A C 1
ATOM 769 O O . ASN A 1 102 ? -6.167 15.525 16.904 1.00 96.69 102 ASN A O 1
ATOM 773 N N . GLY A 1 103 ? -6.861 16.047 14.831 1.00 96.56 103 GLY A N 1
ATOM 774 C CA . GLY A 1 103 ? -8.158 16.600 15.228 1.00 96.56 103 GLY A CA 1
ATOM 775 C C . GLY A 1 103 ? -9.073 15.542 15.847 1.00 96.56 103 GLY A C 1
ATOM 776 O O . GLY A 1 103 ? -9.499 15.693 16.992 1.00 96.56 103 GLY A O 1
ATOM 777 N N . VAL A 1 104 ? -9.293 14.427 15.143 1.00 96.31 104 VAL A N 1
ATOM 778 C CA . VAL A 1 104 ? -10.113 13.301 15.633 1.00 96.31 104 VAL A CA 1
ATOM 779 C C . VAL A 1 104 ? -9.550 12.735 16.936 1.00 96.31 104 VAL A C 1
ATOM 781 O O . VAL A 1 104 ? -10.297 12.476 17.880 1.00 96.31 104 VAL A O 1
ATOM 784 N N . ARG A 1 105 ? -8.221 12.609 17.041 1.00 96.56 105 ARG A N 1
ATOM 785 C CA . ARG A 1 105 ? -7.566 12.164 18.277 1.00 96.56 105 ARG A CA 1
ATOM 786 C C . ARG A 1 105 ? -7.899 13.071 19.465 1.00 96.56 105 ARG A C 1
ATOM 788 O O . ARG A 1 105 ? -8.103 12.549 20.558 1.00 96.56 105 ARG A O 1
ATOM 795 N N . ARG A 1 106 ? -7.952 14.396 19.285 1.00 93.94 106 ARG A N 1
ATOM 796 C CA . ARG A 1 106 ? -8.313 15.323 20.374 1.00 93.94 106 ARG A CA 1
ATOM 797 C C . ARG A 1 106 ? -9.767 15.153 20.810 1.00 93.94 106 ARG A C 1
ATOM 799 O O . ARG A 1 106 ? -10.011 15.149 22.011 1.00 93.94 106 ARG A O 1
ATOM 806 N N . VAL A 1 107 ? -10.692 14.969 19.865 1.00 93.75 107 VAL A N 1
ATOM 807 C CA . VAL A 1 107 ? -12.116 14.724 20.168 1.00 93.75 107 VAL A CA 1
ATOM 808 C C . VAL A 1 107 ? -12.271 13.433 20.976 1.00 93.75 107 VAL A C 1
ATOM 810 O O . VAL A 1 107 ? -12.807 13.458 22.077 1.00 93.75 107 VAL A O 1
ATOM 813 N N . LEU A 1 108 ? -11.661 12.334 20.522 1.00 90.50 108 LEU A N 1
ATOM 814 C CA . LEU A 1 108 ? -11.706 11.058 21.247 1.00 90.50 108 LEU A CA 1
ATOM 815 C C . LEU A 1 108 ? -11.055 11.132 22.639 1.00 90.50 108 LEU A C 1
ATOM 817 O O . LEU A 1 108 ? -11.501 10.470 23.576 1.00 90.50 108 LEU A O 1
ATOM 821 N N . GLN A 1 109 ? -9.990 11.924 22.802 1.00 91.62 109 GLN A N 1
ATOM 822 C CA . GLN A 1 109 ? -9.368 12.134 24.112 1.00 91.62 109 GLN A CA 1
ATOM 823 C C . GLN A 1 109 ? -10.228 12.979 25.060 1.00 91.62 109 GLN A C 1
ATOM 825 O O . GLN A 1 109 ? -10.094 12.812 26.276 1.00 91.62 109 GLN A O 1
ATOM 830 N N . ALA A 1 110 ? -11.083 13.863 24.539 1.00 88.75 110 ALA A N 1
ATOM 831 C CA . ALA A 1 110 ? -12.068 14.581 25.342 1.00 88.75 110 ALA A CA 1
ATOM 832 C C . ALA A 1 110 ? -13.147 13.608 25.851 1.00 88.75 110 ALA A C 1
ATOM 834 O O . ALA A 1 110 ? -13.328 13.491 27.063 1.00 88.75 110 ALA A O 1
ATOM 835 N N . ASP A 1 111 ? -13.720 12.786 24.967 1.00 84.00 111 ASP A N 1
ATOM 836 C CA . ASP A 1 111 ? -14.770 11.814 25.324 1.00 84.00 111 ASP A CA 1
ATOM 837 C C . ASP A 1 111 ? -14.276 10.731 26.309 1.00 84.00 111 ASP A C 1
ATOM 839 O O . ASP A 1 111 ? -14.993 10.262 27.204 1.00 84.00 111 ASP A O 1
ATOM 843 N N . ALA A 1 112 ? -13.002 10.339 26.202 1.00 82.50 112 ALA A N 1
ATOM 844 C CA . ALA A 1 112 ? -12.386 9.376 27.114 1.00 82.50 112 ALA A CA 1
ATOM 845 C C . ALA A 1 112 ? -12.242 9.901 28.558 1.00 82.50 112 ALA A C 1
ATOM 847 O O . ALA A 1 112 ? -12.115 9.101 29.493 1.00 82.50 112 ALA A O 1
ATOM 848 N N . LYS A 1 113 ? -12.234 11.224 28.769 1.00 77.94 113 LYS A N 1
ATOM 849 C CA . LYS A 1 113 ? -12.209 11.806 30.121 1.00 77.94 113 LYS A CA 1
ATOM 850 C C . LYS A 1 113 ? -13.595 11.783 30.758 1.00 77.94 113 LYS A C 1
ATOM 852 O O . LYS A 1 113 ? -13.698 11.422 31.933 1.00 77.94 113 LYS A O 1
ATOM 857 N N . ASP A 1 114 ? -14.638 12.049 29.982 1.00 77.56 114 ASP A N 1
ATOM 858 C CA . ASP A 1 114 ? -16.009 12.095 30.494 1.00 77.56 114 ASP A CA 1
ATOM 859 C C . ASP A 1 114 ? -16.511 10.703 30.893 1.00 77.56 114 ASP A C 1
ATOM 861 O O . ASP A 1 114 ? -17.043 10.510 31.990 1.00 77.56 114 ASP A O 1
ATOM 865 N N . THR A 1 115 ? -16.207 9.676 30.096 1.00 76.31 115 THR A N 1
ATOM 866 C CA . THR A 1 115 ? -16.572 8.283 30.426 1.00 76.31 115 THR A CA 1
ATOM 867 C C . THR A 1 115 ? -15.913 7.758 31.711 1.00 76.31 115 THR A C 1
ATOM 869 O O . THR A 1 115 ? -16.494 6.920 32.411 1.00 76.31 115 THR A O 1
ATOM 872 N N . LYS A 1 116 ? -14.725 8.260 32.085 1.00 77.06 116 LYS A N 1
ATOM 873 C CA . LYS A 1 116 ? -14.083 7.912 33.368 1.00 77.06 116 LYS A CA 1
ATOM 874 C C . LYS A 1 116 ? -14.789 8.539 34.566 1.00 77.06 116 LYS A C 1
ATOM 876 O O . LYS A 1 116 ? -14.810 7.912 35.626 1.00 77.06 116 LYS A O 1
ATOM 881 N N . MET A 1 117 ? -15.356 9.738 34.419 1.00 77.62 117 MET A N 1
ATOM 882 C CA . MET A 1 117 ? -16.137 10.360 35.491 1.00 77.62 117 MET A CA 1
ATOM 883 C C . MET A 1 117 ? -17.459 9.620 35.699 1.00 77.62 117 MET A C 1
ATOM 885 O O . MET A 1 117 ? -17.761 9.240 36.830 1.00 77.62 117 MET A O 1
ATOM 889 N N . PHE A 1 118 ? -18.166 9.277 34.619 1.00 73.19 118 PHE A N 1
ATOM 890 C CA . PHE A 1 118 ? -19.413 8.509 34.711 1.00 73.19 118 PHE A CA 1
ATOM 891 C C . PHE A 1 118 ? -19.240 7.143 35.384 1.00 73.19 118 PHE A C 1
ATOM 893 O O . PHE A 1 118 ? -20.072 6.749 36.199 1.00 73.19 118 PHE A O 1
ATOM 900 N N . ARG A 1 119 ? -18.132 6.433 35.127 1.00 75.50 119 ARG A N 1
ATOM 901 C CA . ARG A 1 119 ? -17.879 5.133 35.771 1.00 75.50 119 ARG A CA 1
ATOM 902 C C . ARG A 1 119 ? -17.661 5.251 37.286 1.00 75.50 119 ARG A C 1
ATOM 904 O O . ARG A 1 119 ? -17.997 4.323 38.015 1.00 75.50 119 ARG A O 1
ATOM 911 N N . LYS A 1 120 ? -17.121 6.378 37.766 1.00 80.12 120 LYS A N 1
ATOM 912 C CA . LYS A 1 120 ? -16.972 6.632 39.207 1.00 80.12 120 LYS A CA 1
ATOM 913 C C . LYS A 1 120 ? -18.309 6.957 39.868 1.00 80.12 120 LYS A C 1
ATOM 915 O O . LYS A 1 120 ? -18.566 6.422 40.940 1.00 80.12 120 LYS A O 1
ATOM 920 N N . LEU A 1 121 ? -19.153 7.773 39.230 1.00 75.69 121 LEU A N 1
ATOM 921 C CA . LEU A 1 121 ? -20.482 8.085 39.768 1.00 75.69 121 LEU A CA 1
ATOM 922 C C . LEU A 1 121 ? -21.391 6.846 39.793 1.00 75.69 121 LEU A C 1
ATOM 924 O O . LEU A 1 121 ? -21.921 6.503 40.843 1.00 75.69 121 LEU A O 1
ATOM 928 N N . CYS A 1 122 ? -21.465 6.092 38.692 1.00 78.38 122 CYS A N 1
ATOM 929 C CA . CYS A 1 122 ? -22.344 4.921 38.602 1.00 78.38 122 CYS A CA 1
ATOM 930 C C . CYS A 1 122 ? -21.946 3.792 39.578 1.00 78.38 122 CYS A C 1
ATOM 932 O O . CYS A 1 122 ? -22.801 3.077 40.096 1.00 78.38 122 CYS A O 1
ATOM 934 N N . GLY A 1 123 ? -20.649 3.655 39.884 1.00 84.19 123 GLY A N 1
ATOM 935 C CA . GLY A 1 123 ? -20.180 2.705 40.896 1.00 84.19 123 GLY A CA 1
ATOM 936 C C . GLY A 1 123 ? -20.656 3.047 42.311 1.00 84.19 123 GLY A C 1
ATOM 937 O O . GLY A 1 123 ? -20.995 2.142 43.070 1.00 84.19 123 GLY A O 1
ATOM 938 N N . ILE A 1 124 ? -20.714 4.336 42.660 1.00 90.31 124 ILE A N 1
ATOM 939 C CA . ILE A 1 124 ? -21.190 4.791 43.974 1.00 90.31 124 ILE A CA 1
ATOM 940 C C . ILE A 1 124 ? -22.697 4.551 44.095 1.00 90.31 124 ILE A C 1
ATOM 942 O O . ILE A 1 124 ? -23.138 3.966 45.086 1.00 90.31 124 ILE A O 1
ATOM 946 N N . ASP A 1 125 ? -23.468 4.912 43.068 1.00 84.25 125 ASP A N 1
ATOM 947 C CA . ASP A 1 125 ? -24.921 4.719 43.064 1.00 84.25 125 ASP A CA 1
ATOM 948 C C . ASP A 1 125 ? -25.297 3.235 43.203 1.00 84.25 125 ASP A C 1
ATOM 950 O O . ASP A 1 125 ? -26.168 2.884 44.001 1.00 84.25 125 ASP A O 1
ATOM 954 N N . LEU A 1 126 ? -24.585 2.336 42.510 1.00 90.94 126 LEU A N 1
ATOM 955 C CA . LEU A 1 126 ? -24.815 0.893 42.618 1.00 90.94 126 LEU A CA 1
ATOM 956 C C . LEU A 1 126 ? -24.567 0.373 44.045 1.00 90.94 126 LEU A C 1
ATOM 958 O O . LEU A 1 126 ? -25.355 -0.420 44.561 1.00 90.94 126 LEU A O 1
ATOM 962 N N . VAL A 1 127 ? -23.494 0.828 44.702 1.00 92.50 127 VAL A N 1
ATOM 963 C CA . VAL A 1 127 ? -23.171 0.429 46.083 1.00 92.50 127 VAL A CA 1
ATOM 964 C C . VAL A 1 127 ? -24.241 0.917 47.059 1.00 92.50 127 VAL A C 1
ATOM 966 O O . VAL A 1 127 ? -24.639 0.160 47.947 1.00 92.50 127 VAL A O 1
ATOM 969 N N . ILE A 1 128 ? -24.751 2.140 46.878 1.00 94.38 128 ILE A N 1
ATOM 970 C CA . ILE A 1 128 ? -25.830 2.692 47.709 1.00 94.38 128 ILE A CA 1
ATOM 971 C C . ILE A 1 128 ? -27.109 1.867 47.540 1.00 94.38 128 ILE A C 1
ATOM 973 O O . ILE A 1 128 ? -27.695 1.445 48.538 1.00 94.38 128 ILE A O 1
ATOM 977 N N . VAL A 1 129 ? -27.520 1.582 46.301 1.00 94.75 129 VAL A N 1
ATOM 978 C CA . VAL A 1 129 ? -28.738 0.802 46.020 1.00 94.75 129 VAL A CA 1
ATOM 979 C C . VAL A 1 129 ? -28.645 -0.603 46.620 1.00 94.75 129 VAL A C 1
ATOM 981 O O . VAL A 1 129 ? -29.563 -1.040 47.316 1.00 94.75 129 VAL A O 1
ATOM 984 N N . VAL A 1 130 ? -27.521 -1.299 46.422 1.00 94.69 130 VAL A N 1
ATOM 985 C CA . VAL A 1 130 ? -27.303 -2.638 46.995 1.00 94.69 130 VAL A CA 1
ATOM 986 C C . VAL A 1 130 ? -27.280 -2.590 48.528 1.00 94.69 130 VAL A C 1
ATOM 988 O O . VAL A 1 130 ? -27.869 -3.457 49.177 1.00 94.69 130 VAL A O 1
ATOM 991 N N . GLY A 1 131 ? -26.660 -1.564 49.120 1.00 95.62 131 GLY A N 1
ATOM 992 C CA . GLY A 1 131 ? -26.630 -1.361 50.569 1.00 95.62 131 GLY A CA 1
ATOM 993 C C . GLY A 1 131 ? -28.019 -1.126 51.172 1.00 95.62 131 GLY A C 1
ATOM 994 O O . GLY A 1 131 ? -28.366 -1.751 52.177 1.00 95.62 131 GLY A O 1
ATOM 995 N N . LEU A 1 132 ? -28.843 -0.287 50.538 1.00 95.50 132 LEU A N 1
ATOM 996 C CA . LEU A 1 132 ? -30.221 -0.027 50.969 1.00 95.50 132 LEU A CA 1
ATOM 997 C C . LEU A 1 132 ? -31.090 -1.286 50.878 1.00 95.50 132 LEU A C 1
ATOM 999 O O . LEU A 1 132 ? -31.808 -1.601 51.827 1.00 95.50 132 LEU A O 1
ATOM 1003 N N . LEU A 1 133 ? -30.977 -2.054 49.791 1.00 94.12 133 LEU A N 1
ATOM 1004 C CA . LEU A 1 133 ? -31.684 -3.332 49.647 1.00 94.12 133 LEU A CA 1
ATOM 1005 C C . LEU A 1 133 ? -31.265 -4.342 50.726 1.00 94.12 133 LEU A C 1
ATOM 1007 O O . LEU A 1 133 ? -32.118 -5.002 51.326 1.00 94.12 133 LEU A O 1
ATOM 1011 N N . GLY A 1 134 ? -29.965 -4.429 51.021 1.00 94.19 134 GLY A N 1
ATOM 1012 C CA . GLY A 1 134 ? -29.441 -5.263 52.103 1.00 94.19 134 GLY A CA 1
ATOM 1013 C C . GLY A 1 134 ? -29.982 -4.855 53.477 1.00 94.19 134 GLY A C 1
ATOM 1014 O O . GLY A 1 134 ? -30.393 -5.718 54.256 1.00 94.19 134 GLY A O 1
ATOM 1015 N N . MET A 1 135 ? -30.056 -3.550 53.755 1.00 94.06 135 MET A N 1
ATOM 1016 C CA . MET A 1 135 ? -30.647 -3.018 54.988 1.00 94.06 135 MET A CA 1
ATOM 1017 C C . MET A 1 135 ? -32.137 -3.351 55.110 1.00 94.06 135 MET A C 1
ATOM 1019 O O . MET A 1 135 ? -32.561 -3.838 56.156 1.00 94.06 135 MET A O 1
ATOM 1023 N N . VAL A 1 136 ? -32.929 -3.169 54.051 1.00 93.06 136 VAL A N 1
ATOM 1024 C CA . VAL A 1 136 ? -34.361 -3.528 54.048 1.00 93.06 136 VAL A CA 1
ATOM 1025 C C . VAL A 1 136 ? -34.553 -5.021 54.323 1.00 93.06 136 VAL A C 1
ATOM 1027 O O . VAL A 1 136 ? -35.418 -5.411 55.115 1.00 93.06 136 VAL A O 1
ATOM 1030 N N . PHE A 1 137 ? -33.716 -5.871 53.725 1.00 89.31 137 PHE A N 1
ATOM 1031 C CA . PHE A 1 137 ? -33.752 -7.311 53.966 1.00 89.31 137 PHE A CA 1
ATOM 1032 C C . PHE A 1 137 ? -33.386 -7.666 55.415 1.00 89.31 137 PHE A C 1
ATOM 1034 O O . PHE A 1 137 ? -34.024 -8.523 56.034 1.00 89.31 137 PHE A O 1
ATOM 1041 N N . PHE A 1 138 ? -32.387 -6.985 55.980 1.00 89.00 138 PHE A N 1
ATOM 1042 C CA . PHE A 1 138 ? -31.978 -7.169 57.369 1.00 89.00 138 PHE A CA 1
ATOM 1043 C C . PHE A 1 138 ? -33.079 -6.746 58.347 1.00 89.00 138 PHE A C 1
ATOM 1045 O O . PHE A 1 138 ? -33.444 -7.533 59.220 1.00 89.00 138 PHE A O 1
ATOM 1052 N N . ILE A 1 139 ? -33.676 -5.564 58.155 1.00 86.56 139 ILE A N 1
ATOM 1053 C CA . ILE A 1 139 ? -34.793 -5.069 58.976 1.00 86.56 139 ILE A CA 1
ATOM 1054 C C . ILE A 1 139 ? -35.969 -6.048 58.909 1.00 86.56 139 ILE A C 1
ATOM 1056 O O . ILE A 1 139 ? -36.522 -6.416 59.943 1.00 86.56 139 ILE A O 1
ATOM 1060 N N . SER A 1 140 ? -36.294 -6.553 57.717 1.00 84.69 140 SER A N 1
ATOM 1061 C CA . SER A 1 140 ? -37.363 -7.543 57.532 1.00 84.69 140 SER A CA 1
ATOM 1062 C C . SER A 1 140 ? -37.106 -8.833 58.321 1.00 84.69 140 SER A C 1
ATOM 1064 O O . SER A 1 140 ? -38.028 -9.405 58.906 1.00 84.69 140 SER A O 1
ATOM 1066 N N . ARG A 1 141 ? -35.848 -9.291 58.387 1.00 81.88 141 ARG A N 1
ATOM 1067 C CA . ARG A 1 141 ? -35.468 -10.452 59.204 1.00 81.88 141 ARG A CA 1
ATOM 1068 C C . ARG A 1 141 ? -35.531 -10.184 60.699 1.00 81.88 141 ARG A C 1
ATOM 1070 O O . ARG A 1 141 ? -36.029 -11.041 61.425 1.00 81.88 141 ARG A O 1
ATOM 1077 N N . VAL A 1 142 ? -35.038 -9.032 61.149 1.00 81.31 142 VAL A N 1
ATOM 1078 C CA . VAL A 1 142 ? -35.073 -8.647 62.567 1.00 81.31 142 VAL A CA 1
ATOM 1079 C C . VAL A 1 142 ? -36.521 -8.542 63.046 1.00 81.31 142 VAL A C 1
ATOM 1081 O O . VAL A 1 142 ? -36.868 -9.163 64.048 1.00 81.31 142 VAL A O 1
ATOM 1084 N N . LEU A 1 143 ? -37.391 -7.880 62.277 1.00 78.06 143 LEU A N 1
ATOM 1085 C CA . LEU A 1 143 ? -38.816 -7.754 62.599 1.00 78.06 143 LEU A CA 1
ATOM 1086 C C . LEU A 1 143 ? -39.542 -9.107 62.641 1.00 78.06 143 LEU A C 1
ATOM 1088 O O . LEU A 1 143 ? -40.437 -9.296 63.458 1.00 78.06 143 LEU A O 1
ATOM 1092 N N . CYS A 1 144 ? -39.152 -10.079 61.810 1.00 74.00 144 CYS A N 1
ATOM 1093 C CA . CYS A 1 144 ? -39.762 -11.414 61.845 1.00 74.00 144 CYS A CA 1
ATOM 1094 C C . CYS A 1 144 ? -39.183 -12.308 62.968 1.00 74.00 144 CYS A C 1
ATOM 1096 O O . CYS A 1 144 ? -39.779 -13.334 63.296 1.00 74.00 144 CYS A O 1
ATOM 1098 N N . SER A 1 145 ? -38.055 -11.932 63.593 1.00 65.25 145 SER A N 1
ATOM 1099 C CA . SER A 1 145 ? -37.428 -12.700 64.683 1.00 65.25 145 SER A CA 1
ATOM 1100 C C . SER A 1 145 ? -38.149 -12.546 66.030 1.00 65.25 145 SER A C 1
ATOM 1102 O O . SER A 1 145 ? -38.047 -13.430 66.885 1.00 65.25 145 SER A O 1
ATOM 1104 N N . GLU A 1 146 ? -38.929 -11.482 66.230 1.00 57.00 146 GLU A N 1
ATOM 1105 C CA . GLU A 1 146 ? -39.750 -11.303 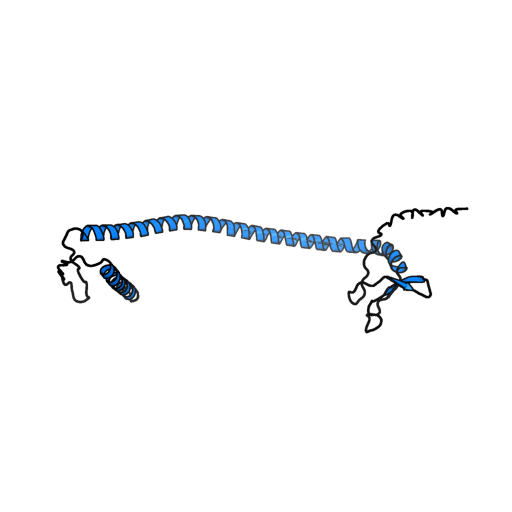67.432 1.00 57.00 146 GLU A CA 1
ATOM 1106 C C . GLU A 1 146 ? -41.145 -11.921 67.263 1.00 57.00 146 GLU A C 1
ATOM 1108 O O . GLU A 1 146 ? -42.157 -11.249 67.117 1.00 57.00 146 GLU A O 1
ATOM 1113 N N . LYS A 1 147 ? -41.170 -13.260 67.299 1.00 54.53 147 LYS A N 1
ATOM 1114 C CA . LYS A 1 147 ? -42.243 -14.173 67.766 1.00 54.53 147 LYS A CA 1
ATOM 1115 C C . LYS A 1 147 ? -43.685 -14.045 67.237 1.00 54.53 147 LYS A C 1
ATOM 1117 O O . LYS A 1 147 ? -44.476 -14.945 67.512 1.00 54.53 147 LYS A O 1
ATOM 1122 N N . HIS A 1 148 ? -44.037 -13.058 66.424 1.00 56.69 148 HIS A N 1
ATOM 1123 C CA . HIS A 1 148 ? -45.363 -12.931 65.818 1.00 56.69 148 HIS A CA 1
ATOM 1124 C C . HIS A 1 148 ? -45.249 -12.392 64.392 1.00 56.69 148 HIS A C 1
ATOM 1126 O O . HIS A 1 148 ? -45.628 -11.264 64.096 1.00 56.69 148 HIS A O 1
ATOM 1132 N N . CYS A 1 149 ? -44.730 -13.219 63.484 1.00 49.22 149 CYS A N 1
ATOM 1133 C CA . CYS A 1 149 ? -44.699 -12.875 62.067 1.00 49.22 149 CYS A CA 1
ATOM 1134 C C . CYS A 1 149 ? -46.138 -12.975 61.510 1.00 49.22 149 CYS A C 1
ATOM 1136 O O . CYS A 1 149 ? -46.660 -14.066 61.273 1.00 49.22 149 CYS A O 1
ATOM 1138 N N . VAL A 1 150 ? -46.819 -11.830 61.394 1.00 56.41 150 VAL A N 1
ATOM 1139 C CA . VAL A 1 150 ? -48.147 -11.707 60.776 1.00 56.41 150 VAL A CA 1
ATOM 1140 C C . VAL A 1 150 ? -47.933 -11.471 59.287 1.00 56.41 150 VAL A C 1
ATOM 1142 O O . VAL A 1 150 ? -47.521 -10.392 58.875 1.00 56.41 150 VAL A O 1
ATOM 1145 N N . ILE A 1 151 ? -48.202 -12.485 58.470 1.00 54.91 151 ILE A N 1
ATOM 1146 C CA . ILE A 1 151 ? -48.193 -12.339 57.014 1.00 54.91 151 ILE A CA 1
ATOM 1147 C C . ILE A 1 151 ? -49.512 -11.653 56.634 1.00 54.91 151 ILE A C 1
ATOM 1149 O O . ILE A 1 151 ? -50.571 -12.279 56.672 1.00 54.91 151 ILE A O 1
ATOM 1153 N N . MET A 1 152 ? -49.470 -10.355 56.319 1.00 50.50 152 MET A N 1
ATOM 1154 C CA . MET A 1 152 ? -50.617 -9.660 55.727 1.00 50.50 152 MET A CA 1
ATOM 1155 C C . MET A 1 152 ? -50.582 -9.867 54.216 1.00 50.50 152 MET A C 1
ATOM 1157 O O . MET A 1 152 ? -49.674 -9.398 53.536 1.00 50.50 152 MET A O 1
ATOM 1161 N N . HIS A 1 153 ? -51.564 -10.602 53.699 1.00 48.75 153 HIS A N 1
ATOM 1162 C CA . HIS A 1 153 ? -51.749 -10.773 52.265 1.00 48.75 153 HIS A CA 1
ATOM 1163 C C . HIS A 1 153 ? -52.638 -9.633 51.766 1.00 48.75 153 HIS A C 1
ATOM 1165 O O . HIS A 1 153 ? -53.764 -9.474 52.240 1.00 48.75 153 HIS A O 1
ATOM 1171 N N . CYS A 1 154 ? -52.130 -8.832 50.833 1.00 42.19 154 CYS A N 1
ATOM 1172 C CA . CYS A 1 154 ? -52.931 -7.820 50.159 1.00 42.19 154 CYS A CA 1
ATOM 1173 C C . CYS A 1 154 ? -53.600 -8.481 48.953 1.00 42.19 154 CYS A C 1
ATOM 1175 O O . CYS A 1 154 ? -52.923 -9.030 48.086 1.00 42.19 154 CYS A O 1
ATOM 1177 N N . THR A 1 155 ? -54.924 -8.465 48.908 1.00 57.00 155 THR A N 1
ATOM 1178 C CA . THR A 1 155 ? -55.680 -8.801 47.698 1.00 57.00 155 THR A CA 1
ATOM 1179 C C . THR A 1 155 ? -56.546 -7.602 47.352 1.00 57.00 155 THR A C 1
ATOM 1181 O O . THR A 1 155 ? -56.921 -6.843 48.247 1.00 57.00 155 THR A O 1
ATOM 1184 N N . GLY A 1 156 ? -56.888 -7.437 46.074 1.00 59.69 156 GLY A N 1
ATOM 1185 C CA . GLY A 1 156 ? -57.660 -6.291 45.579 1.00 59.69 156 GLY A CA 1
ATOM 1186 C C . GLY A 1 156 ? -59.025 -6.062 46.248 1.00 59.69 156 GLY A C 1
ATOM 1187 O O . GLY A 1 156 ? -59.627 -5.026 46.010 1.00 59.69 156 GLY A O 1
ATOM 1188 N N . ASN A 1 157 ? -59.486 -6.970 47.120 1.00 55.88 157 ASN A N 1
ATOM 1189 C CA . ASN A 1 157 ? -60.773 -6.888 47.817 1.00 55.88 157 ASN A CA 1
ATOM 1190 C C . ASN A 1 157 ? -60.658 -6.752 49.354 1.00 55.88 157 ASN A C 1
ATOM 1192 O O . ASN A 1 157 ? -61.638 -6.982 50.060 1.00 55.88 157 ASN A O 1
ATOM 1196 N N . GLY A 1 158 ? -59.492 -6.369 49.891 1.00 52.25 158 GLY A N 1
ATOM 1197 C CA . GLY A 1 158 ? -59.315 -6.024 51.311 1.00 52.25 158 GLY A CA 1
ATOM 1198 C C . GLY A 1 158 ? -58.275 -6.864 52.062 1.00 52.25 158 GLY A C 1
ATOM 1199 O O . GLY A 1 158 ? -57.832 -7.918 51.603 1.00 52.25 158 GLY A O 1
ATOM 1200 N N . PHE A 1 159 ? -57.859 -6.361 53.231 1.00 45.50 159 PHE A N 1
ATOM 1201 C CA . PHE A 1 159 ? -56.827 -6.965 54.079 1.00 45.50 159 PHE A CA 1
ATOM 1202 C C . PHE A 1 159 ? -57.410 -8.066 54.969 1.00 45.50 159 PHE A C 1
ATOM 1204 O O . PHE A 1 159 ? -58.223 -7.788 55.850 1.00 45.50 159 PHE A O 1
ATOM 1211 N N . TYR A 1 160 ? -56.937 -9.302 54.816 1.00 52.59 160 TYR A N 1
ATOM 1212 C CA . TYR A 1 160 ? -57.232 -10.388 55.755 1.00 52.59 160 TYR A CA 1
ATOM 1213 C C . TYR A 1 160 ? -55.982 -10.802 56.532 1.00 52.59 160 TYR A C 1
ATOM 1215 O O . TYR A 1 160 ? -54.881 -10.920 55.992 1.00 52.59 160 TYR A O 1
ATOM 1223 N N . LYS A 1 161 ? -56.164 -11.035 57.834 1.00 47.53 161 LYS A N 1
ATOM 1224 C CA . LYS A 1 161 ? -55.110 -11.441 58.767 1.00 47.53 161 LYS A CA 1
ATOM 1225 C C . LYS A 1 161 ? -55.074 -12.970 58.844 1.00 47.53 161 LYS A C 1
ATOM 1227 O O . LYS A 1 161 ? -55.900 -13.563 59.533 1.00 47.53 161 LYS A O 1
ATOM 1232 N N . LEU A 1 162 ? -54.132 -13.623 58.157 1.00 50.25 162 LEU A N 1
ATOM 1233 C CA . LEU A 1 162 ? -53.892 -15.060 58.340 1.00 50.25 162 LEU A CA 1
ATOM 1234 C C . LEU A 1 162 ? -52.882 -15.285 59.475 1.00 50.25 162 LEU A C 1
ATOM 1236 O O . LEU A 1 162 ? -51.679 -15.098 59.313 1.00 50.25 162 LEU A O 1
ATOM 1240 N N . CYS A 1 163 ? -53.372 -15.721 60.636 1.00 43.59 163 CYS A N 1
ATOM 1241 C CA . CYS A 1 163 ? -52.534 -16.221 61.727 1.00 43.59 163 CYS A CA 1
ATOM 1242 C C . CYS A 1 163 ? -52.269 -17.721 61.534 1.00 43.59 163 CYS A C 1
ATOM 1244 O O . CYS A 1 163 ? -53.005 -18.556 62.056 1.00 43.59 163 CYS A O 1
ATOM 1246 N N . THR A 1 164 ? -51.209 -18.092 60.816 1.00 52.16 164 THR A N 1
ATOM 1247 C CA . THR A 1 164 ? -50.748 -19.490 60.792 1.00 52.16 164 THR A CA 1
ATOM 1248 C C . THR A 1 164 ? -49.703 -19.713 61.883 1.00 52.16 164 THR A C 1
ATOM 1250 O O . THR A 1 164 ? -48.571 -19.243 61.780 1.00 52.16 164 THR A O 1
ATOM 1253 N N . LYS A 1 165 ? -50.081 -20.431 62.944 1.00 45.16 165 LYS A N 1
ATOM 1254 C CA . LYS A 1 165 ? -49.200 -20.828 64.052 1.00 45.16 165 LYS A CA 1
ATOM 1255 C C . LYS A 1 165 ? -48.264 -21.945 63.557 1.00 45.16 165 LYS A C 1
ATOM 1257 O O . LYS A 1 165 ? -48.663 -23.101 63.498 1.00 45.16 165 LYS A O 1
ATOM 1262 N N . PHE A 1 166 ? -47.040 -21.605 63.147 1.00 49.50 166 PHE A N 1
ATOM 1263 C CA . PHE A 1 166 ? -46.051 -22.587 62.682 1.00 49.50 166 PHE A CA 1
ATOM 1264 C C . PHE A 1 166 ? -45.306 -23.204 63.875 1.00 49.50 166 PHE A C 1
ATOM 1266 O O . PHE A 1 166 ? -44.319 -22.663 64.368 1.00 49.50 166 PHE A O 1
ATOM 1273 N N . THR A 1 167 ? -45.784 -24.348 64.356 1.00 46.56 167 THR A N 1
ATOM 1274 C CA . THR A 1 167 ? -45.065 -25.193 65.319 1.00 46.56 167 THR A CA 1
ATOM 1275 C C . THR A 1 167 ? -44.434 -26.362 64.572 1.00 46.56 167 THR A C 1
ATOM 1277 O O . THR A 1 167 ? -45.062 -27.401 64.398 1.00 46.56 167 THR A O 1
ATOM 1280 N N . GLY A 1 168 ? -43.202 -26.205 64.087 1.00 48.19 168 GLY A N 1
ATOM 1281 C CA . GLY A 1 168 ? -42.494 -27.323 63.465 1.00 48.19 168 GLY A CA 1
ATOM 1282 C C . GLY A 1 168 ? -41.165 -26.937 62.833 1.00 48.19 168 GLY A C 1
ATOM 1283 O O . GLY A 1 168 ? -41.106 -26.069 61.967 1.00 48.19 168 GLY A O 1
ATOM 1284 N N . LYS A 1 169 ? -40.091 -27.612 63.258 1.00 52.59 169 LYS A N 1
ATOM 1285 C CA . LYS A 1 169 ? -38.769 -27.595 62.618 1.00 52.59 169 LYS A CA 1
ATOM 1286 C C . LYS A 1 169 ? -38.871 -28.251 61.235 1.00 52.59 169 LYS A C 1
ATOM 1288 O O . LYS A 1 169 ? -38.564 -29.428 61.091 1.00 52.59 169 LYS A O 1
ATOM 1293 N N . SER A 1 170 ? -39.312 -27.521 60.220 1.00 49.25 170 SER A N 1
ATOM 1294 C CA . SER A 1 170 ? -39.3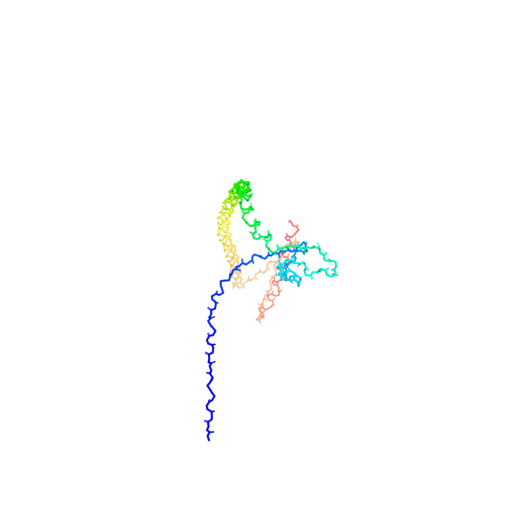22 -28.021 58.843 1.00 49.25 170 SER A CA 1
ATOM 1295 C C . SER A 1 170 ? -38.598 -27.053 57.914 1.00 49.25 170 SER A C 1
ATOM 1297 O O . SER A 1 170 ? -39.097 -25.979 57.595 1.00 49.25 170 SER A O 1
ATOM 1299 N N . SER A 1 171 ? -37.393 -27.490 57.540 1.00 51.12 171 SER A N 1
ATOM 1300 C CA . SER A 1 171 ? -36.593 -27.192 56.351 1.00 51.12 171 SER A CA 1
ATOM 1301 C C . SER A 1 171 ? -36.797 -25.852 55.642 1.00 51.12 171 SER A C 1
ATOM 1303 O O . SER A 1 171 ? -37.755 -25.639 54.900 1.00 51.12 171 SER A O 1
ATOM 1305 N N . TRP A 1 172 ? -35.746 -25.032 55.719 1.00 52.31 172 TRP A N 1
ATOM 1306 C CA . TRP A 1 172 ? -35.479 -23.831 54.919 1.00 52.31 172 TRP A CA 1
ATOM 1307 C C . TRP A 1 172 ? -35.761 -23.971 53.405 1.00 52.31 172 TRP A C 1
ATOM 1309 O O . TRP A 1 172 ? -36.048 -22.974 52.744 1.00 52.31 172 TRP A O 1
ATOM 1319 N N . LEU A 1 173 ? -35.740 -25.191 52.854 1.00 52.03 173 LEU A N 1
ATOM 1320 C CA . LEU A 1 173 ? -36.045 -25.475 51.446 1.00 52.03 173 LEU A CA 1
ATOM 1321 C C . LEU A 1 173 ? -37.485 -25.125 51.030 1.00 52.03 173 LEU A C 1
ATOM 1323 O O . LEU A 1 173 ? -37.692 -24.657 49.912 1.00 52.03 173 LEU A O 1
ATOM 1327 N N . VAL A 1 174 ? -38.475 -25.278 51.918 1.00 57.47 174 VAL A N 1
ATOM 1328 C CA . VAL A 1 174 ? -39.877 -24.940 51.593 1.00 57.47 174 VAL A CA 1
ATOM 1329 C C . VAL A 1 174 ? -40.074 -23.419 51.533 1.00 57.47 174 VAL A C 1
ATOM 1331 O O . VAL A 1 174 ? -40.856 -22.915 50.724 1.00 57.47 174 VAL A O 1
ATOM 1334 N N . TYR A 1 175 ? -39.302 -22.669 52.325 1.00 53.75 175 TYR A N 1
ATOM 1335 C CA . TYR A 1 175 ? -39.310 -21.204 52.315 1.00 53.75 175 TYR A CA 1
ATOM 1336 C C . TYR A 1 175 ? -38.750 -20.628 51.007 1.00 53.75 175 TYR A C 1
ATOM 1338 O O . TYR A 1 175 ? -39.295 -19.662 50.475 1.00 53.75 175 TYR A O 1
ATOM 1346 N N . TRP A 1 176 ? -37.702 -21.241 50.447 1.00 53.97 176 TRP A N 1
ATOM 1347 C CA . TRP A 1 176 ? -37.083 -20.774 49.201 1.00 53.97 176 TRP A CA 1
ATOM 1348 C C . TRP A 1 176 ? -37.974 -21.002 47.970 1.00 53.97 176 TRP A C 1
ATOM 1350 O O . TRP A 1 176 ? -38.022 -20.152 47.080 1.00 53.97 176 TRP A O 1
ATOM 1360 N N . MET A 1 177 ? -38.737 -22.102 47.936 1.00 51.56 177 MET A N 1
ATOM 1361 C CA . MET A 1 177 ? -39.684 -22.360 46.842 1.00 51.56 177 MET A CA 1
ATOM 1362 C C . MET A 1 177 ? -40.898 -21.423 46.865 1.00 51.56 177 MET A C 1
ATOM 1364 O O . MET A 1 177 ? -41.336 -20.985 45.803 1.00 51.56 177 MET A O 1
ATOM 1368 N N . ARG A 1 178 ? -41.414 -21.047 48.045 1.00 53.12 178 ARG A N 1
ATOM 1369 C CA . ARG A 1 178 ? -42.526 -20.081 48.128 1.00 53.12 178 ARG A CA 1
ATOM 1370 C C . ARG A 1 178 ? -42.101 -18.640 47.837 1.00 53.12 178 ARG A C 1
ATOM 1372 O O . ARG A 1 178 ? -42.873 -17.917 47.216 1.00 53.12 178 ARG A O 1
ATOM 1379 N N . LEU A 1 179 ? -40.875 -18.236 48.189 1.00 48.25 179 LEU A N 1
ATOM 1380 C CA . LEU A 1 179 ? -40.386 -16.891 47.852 1.00 48.25 179 LEU A CA 1
ATOM 1381 C C . LEU A 1 179 ? -40.238 -16.675 46.338 1.00 48.25 179 LEU A C 1
ATOM 1383 O O . LEU A 1 179 ? -40.564 -15.595 45.851 1.00 48.25 179 LEU A O 1
ATOM 1387 N N . LYS A 1 180 ? -39.808 -17.695 45.581 1.00 49.25 180 LYS A N 1
ATOM 1388 C CA . LYS A 1 180 ? -39.694 -17.585 44.115 1.00 49.25 180 LYS A CA 1
ATOM 1389 C C . LYS A 1 180 ? -41.037 -17.316 43.429 1.00 49.25 180 LYS A C 1
ATOM 1391 O O . LYS A 1 180 ? -41.069 -16.570 42.459 1.00 49.25 180 LYS A O 1
ATOM 1396 N N . HIS A 1 181 ? -42.136 -17.862 43.952 1.00 50.22 181 HIS A N 1
ATOM 1397 C CA . HIS A 1 181 ? -43.472 -17.623 43.396 1.00 50.22 181 HIS A CA 1
ATOM 1398 C C . HIS A 1 181 ? -44.010 -16.214 43.695 1.00 50.22 181 HIS A C 1
ATOM 1400 O O . HIS A 1 181 ? -44.707 -15.647 42.860 1.00 50.22 181 HIS A O 1
ATOM 1406 N N . CYS A 1 182 ? -43.661 -15.614 44.839 1.00 46.88 182 CYS A N 1
ATOM 1407 C CA . CYS A 1 182 ? -44.053 -14.232 45.144 1.00 46.88 182 CYS A CA 1
ATOM 1408 C C . CYS A 1 182 ? -43.290 -13.195 44.307 1.00 46.88 182 CYS A C 1
ATOM 1410 O O . CYS A 1 182 ? -43.881 -12.197 43.906 1.00 46.88 182 CYS A O 1
ATOM 1412 N N . VAL A 1 183 ? -42.002 -13.423 44.019 1.00 46.88 183 VAL A N 1
ATOM 1413 C CA . VAL A 1 183 ? -41.207 -12.493 43.194 1.00 46.88 183 VAL A CA 1
ATOM 1414 C C . VAL A 1 183 ? -41.710 -12.476 41.747 1.00 46.88 183 VAL A C 1
ATOM 1416 O O . VAL A 1 183 ? -41.890 -11.399 41.188 1.00 46.88 183 VAL A O 1
ATOM 1419 N N . PHE A 1 184 ? -42.058 -13.641 41.190 1.00 45.66 184 PHE A N 1
ATOM 1420 C CA . PHE A 1 184 ? -42.626 -13.738 39.839 1.00 45.66 184 PHE A CA 1
ATOM 1421 C C . PHE A 1 184 ? -43.960 -12.985 39.697 1.00 45.66 184 PHE A C 1
ATOM 1423 O O . PHE A 1 184 ? -44.237 -12.377 38.665 1.00 45.66 184 PHE A O 1
ATOM 1430 N N . PHE A 1 185 ? -44.782 -12.973 40.750 1.00 44.19 185 PHE A N 1
ATOM 1431 C CA . PHE A 1 185 ? -46.077 -12.292 40.718 1.00 44.19 185 PHE A CA 1
ATOM 1432 C C . PHE A 1 185 ? -45.952 -10.760 40.772 1.00 44.19 185 PHE A C 1
ATOM 1434 O O . PHE A 1 185 ? -46.800 -10.055 40.235 1.00 44.19 185 PHE A O 1
ATOM 1441 N N . CYS A 1 186 ? -44.883 -10.236 41.379 1.00 39.84 186 CYS A N 1
ATOM 1442 C CA . CYS A 1 186 ? -44.639 -8.793 41.449 1.00 39.84 186 CYS A CA 1
ATOM 1443 C C . CYS A 1 186 ? -44.095 -8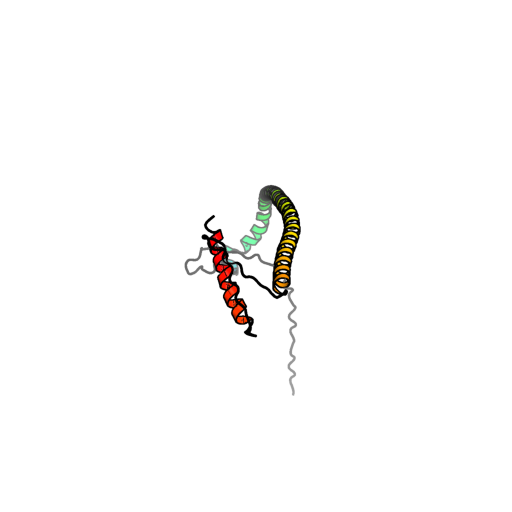.237 40.121 1.00 39.84 186 CYS A C 1
ATOM 1445 O O . CYS A 1 186 ? -44.449 -7.133 39.719 1.00 39.84 186 CYS A O 1
ATOM 1447 N N . GLU A 1 187 ? -43.284 -9.026 39.410 1.00 42.06 187 GLU A N 1
ATOM 1448 C CA . GLU A 1 187 ? -42.727 -8.646 38.104 1.00 42.06 187 GLU A CA 1
ATOM 1449 C C . GLU A 1 187 ? -43.809 -8.564 37.015 1.00 42.06 187 GLU A C 1
ATOM 1451 O O . GLU A 1 187 ? -43.747 -7.704 36.144 1.00 42.06 187 GLU A O 1
ATOM 1456 N N . THR A 1 188 ? -44.855 -9.391 37.120 1.00 50.03 188 THR A N 1
ATOM 1457 C CA . THR A 1 188 ? -45.965 -9.391 36.151 1.00 50.03 188 THR A CA 1
ATOM 1458 C C . THR A 1 188 ? -46.919 -8.204 36.356 1.00 50.03 188 THR A C 1
ATOM 1460 O O . THR A 1 188 ? -47.485 -7.696 35.400 1.00 50.03 188 THR A O 1
ATOM 1463 N N . LEU A 1 189 ? -47.073 -7.709 37.591 1.00 47.81 189 LEU A N 1
ATOM 1464 C CA . LEU A 1 189 ? -47.964 -6.581 37.908 1.00 47.81 189 LEU A CA 1
ATOM 1465 C C . LEU A 1 189 ? -47.369 -5.199 37.587 1.00 47.81 189 LEU A C 1
ATOM 1467 O O . LEU A 1 189 ? -48.115 -4.228 37.510 1.00 47.81 189 LEU A O 1
ATOM 1471 N N . MET A 1 190 ? -46.051 -5.092 37.390 1.00 47.47 190 MET A N 1
ATOM 1472 C CA . MET A 1 190 ? -45.392 -3.840 36.982 1.00 47.47 190 MET A CA 1
ATOM 1473 C C . MET A 1 190 ? -45.329 -3.638 35.461 1.00 47.47 190 MET A C 1
ATOM 1475 O O . MET A 1 190 ? -44.853 -2.599 35.019 1.00 47.47 190 MET A O 1
ATOM 1479 N N . GLN A 1 191 ? -45.796 -4.597 34.658 1.00 48.56 191 GLN A N 1
ATOM 1480 C CA . GLN A 1 191 ? -45.868 -4.453 33.198 1.00 48.56 191 GLN A CA 1
ATOM 1481 C C . GLN A 1 191 ? -47.192 -3.860 32.693 1.00 48.56 191 GLN A C 1
ATOM 1483 O O . GLN A 1 191 ? -47.257 -3.474 31.530 1.00 48.56 191 GLN A O 1
ATOM 1488 N N . ASP A 1 192 ? -48.201 -3.737 33.560 1.00 45.22 192 ASP A N 1
ATOM 1489 C CA . ASP A 1 192 ? -49.542 -3.243 33.210 1.00 45.22 192 ASP A CA 1
ATOM 1490 C C . ASP A 1 192 ? -49.845 -1.821 33.742 1.00 45.22 192 ASP A C 1
ATOM 1492 O O . ASP A 1 192 ? -51.005 -1.406 33.762 1.00 45.22 192 ASP A O 1
ATOM 1496 N N . TYR A 1 193 ? -48.822 -1.059 34.154 1.00 43.94 193 TYR A N 1
ATOM 1497 C CA . TYR A 1 193 ? -48.931 0.358 34.544 1.00 43.94 193 TYR A CA 1
ATOM 1498 C C . TYR A 1 193 ? -47.983 1.259 33.753 1.00 43.94 193 TYR A C 1
ATOM 1500 O O . TYR A 1 193 ? -46.802 0.881 33.591 1.00 43.94 193 TYR A O 1
#

Solvent-accessible surface area (backbone atoms only — not comparable to full-atom values): 11981 Å² total; per-residue (Å²): 139,85,84,85,82,83,83,79,78,78,79,75,78,79,71,80,72,77,78,74,80,74,78,88,51,64,27,87,80,74,43,73,28,51,83,42,67,40,90,89,76,66,48,49,27,34,36,38,85,44,61,90,67,90,34,78,75,38,70,46,55,47,72,61,51,64,61,43,58,67,60,46,57,66,61,50,55,67,51,47,57,58,50,50,52,51,51,52,55,51,50,52,52,52,53,53,50,51,50,53,54,54,50,54,51,52,53,54,57,53,55,58,53,53,56,55,53,52,55,56,53,55,53,53,54,52,51,51,54,54,50,53,54,52,49,54,55,48,51,54,50,57,63,49,66,64,87,65,70,70,58,73,53,84,48,102,88,54,84,50,83,54,83,77,85,84,85,70,100,70,60,74,69,62,58,56,60,56,50,56,57,54,53,56,57,54,62,61,62,62,73,81,112

Sequence (193 aa):
MAVASSSTSSTRSGRNFTLDYEPPVYCFCGLKAPLCISRQSGSKFYGCKKWKVHGCGYFAWADSMESRGVANVAGMNENADDLMFMVSRVGEQLSALQGQVNGVRRVLQADAKDTKMFRKLCGIDLVIVVGLLGMVFFISRVLCSEKHCVIMHCTGNGFYKLCTKFTGKSSWLVYWMRLKHCVFFCETLMQDY

Radius of gyration: 47.7 Å; Cα contacts (8 Å, |Δi|>4): 93; chains: 1; bounding box: 123×68×102 Å

Mean predicted aligned error: 18.32 Å

pLDDT: mean 74.58, std 19.73, range [39.84, 97.44]

Organism: Cuscuta europaea (NCBI:txid41803)

Foldseek 3Di:
DDDDDDDDDPPPDPDPPPVPPDDFDADPVRHTFDWDADPPPRFIKTDFPCVPPPTPGDIDTPVVVVVVVVVVVVVVVVVVVVVVVVVVVVVVVVVVVVVVVVVVVVVVVVVVVVVVVVVVVVVVVVVVVVVVVVVVVVVVVVVCVPDFPFDWDDDPVDTDTDRDDDDDDDDPVVVVVVVVVVVVVVVVVVVVD